Protein AF-A0A365TIJ2-F1 (afdb_monomer)

pLDDT: mean 92.93, std 5.3, range [61.53, 98.75]

Foldseek 3Di:
DADDPVQKDFQDDFCQQWAQEFWDWDLFLVPDWDFDQDPVGTDIDRDGQDQLFKWWWADDPNAIATETVVQCCRRQWHFDQPVHTWIWGADQVQQKIFIFHCADPNDHWDKHFGSIFHADDPVLLVVCVVVQRMAGHHSPDRNPDGGRPGATWMATPPFRFIARRSNQAGRHGDRHGDHTGTHHIGMDGPNVCCVVRVNYIYTDHPPVGPTD

Solvent-accessible surface area (backbone atoms only — not comparable to full-atom values): 11253 Å² total; per-residue (Å²): 104,79,51,62,73,89,64,50,43,77,81,43,60,73,67,70,36,42,11,29,60,44,71,30,70,33,79,58,41,83,85,45,72,36,84,44,78,56,100,90,44,78,48,77,45,68,62,70,78,49,55,71,40,40,22,44,34,36,72,54,98,94,42,41,38,32,42,39,43,86,49,32,63,64,23,32,35,37,36,42,66,76,94,45,47,28,31,42,37,35,28,67,86,16,22,28,31,32,34,28,36,30,54,58,95,89,37,77,51,52,56,39,43,47,30,30,21,39,58,67,61,65,71,58,57,53,49,33,44,76,70,64,56,28,48,22,39,55,90,86,41,55,81,32,71,68,44,64,67,46,29,42,29,34,30,37,67,81,76,61,23,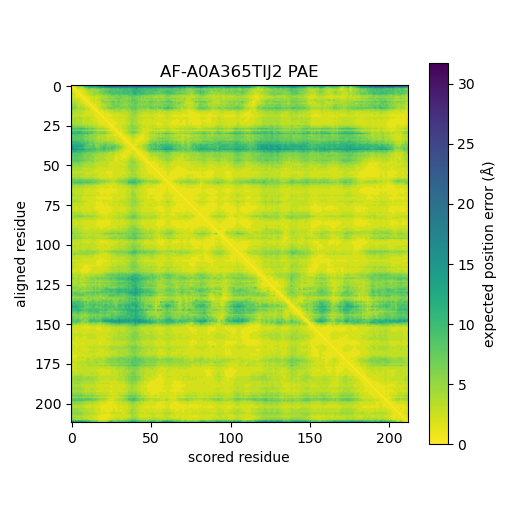32,23,35,48,75,73,38,25,24,28,31,57,88,53,51,56,46,65,44,58,64,48,75,69,46,64,38,36,39,46,62,45,45,69,78,38,77,80,26,36,25,57,45,62,64,81,70,15,37,65,92

Structure (mmCIF, N/CA/C/O backbone):
data_AF-A0A365TIJ2-F1
#
_entry.id   AF-A0A365TIJ2-F1
#
loop_
_atom_site.group_PDB
_atom_site.id
_atom_site.type_symbol
_atom_site.label_atom_id
_atom_site.label_alt_id
_atom_site.label_comp_id
_atom_site.label_asym_id
_atom_site.label_entity_id
_atom_site.label_seq_id
_atom_site.pdbx_PDB_ins_code
_atom_site.Cartn_x
_atom_site.Cartn_y
_atom_site.Cartn_z
_atom_site.occupancy
_atom_site.B_iso_or_equiv
_atom_site.auth_seq_id
_atom_site.auth_comp_id
_atom_site.auth_asym_id
_atom_site.auth_atom_id
_atom_site.pdbx_PDB_model_num
ATOM 1 N N . MET A 1 1 ? -22.041 0.552 5.969 1.00 61.53 1 MET A N 1
ATOM 2 C CA . MET A 1 1 ? -22.892 0.757 4.779 1.00 61.53 1 MET A CA 1
ATOM 3 C C . MET A 1 1 ? -22.421 -0.239 3.736 1.00 61.53 1 MET A C 1
ATOM 5 O O . MET A 1 1 ? -21.281 -0.088 3.314 1.00 61.53 1 MET A O 1
ATOM 9 N N . PRO A 1 2 ? -23.213 -1.272 3.409 1.00 85.12 2 PRO A N 1
ATOM 10 C CA . PRO A 1 2 ? -22.888 -2.184 2.317 1.00 85.12 2 PRO A CA 1
ATOM 11 C C . PRO A 1 2 ? -22.920 -1.440 0.982 1.00 85.12 2 PRO A C 1
ATOM 13 O O . PRO A 1 2 ? -23.823 -0.638 0.748 1.00 85.12 2 PRO A O 1
ATOM 16 N N . VAL A 1 3 ? -21.937 -1.713 0.134 1.00 90.00 3 VAL A N 1
ATOM 17 C CA . VAL A 1 3 ? -21.843 -1.245 -1.248 1.00 90.00 3 VAL A CA 1
ATOM 18 C C . VAL A 1 3 ? -22.235 -2.414 -2.154 1.00 90.00 3 VAL A C 1
ATOM 20 O O . VAL A 1 3 ? -21.598 -3.469 -2.090 1.00 90.00 3 VAL A O 1
ATOM 23 N N . PRO A 1 4 ? -23.290 -2.277 -2.974 1.00 89.12 4 PRO A N 1
ATOM 24 C CA . PRO A 1 4 ? -23.647 -3.270 -3.977 1.00 89.12 4 PRO A CA 1
ATOM 25 C C . PRO A 1 4 ? -22.491 -3.523 -4.947 1.00 89.12 4 PRO A C 1
ATOM 27 O O . PRO A 1 4 ? -21.832 -2.589 -5.393 1.00 89.12 4 PRO A O 1
ATOM 30 N N . GLY A 1 5 ? -22.297 -4.777 -5.364 1.00 85.56 5 GLY A N 1
ATOM 31 C CA . GLY A 1 5 ? -21.249 -5.122 -6.334 1.00 85.56 5 GLY A CA 1
ATOM 32 C C . GLY A 1 5 ? -21.360 -4.378 -7.675 1.00 85.56 5 GLY A C 1
ATOM 33 O O . GLY A 1 5 ? -20.353 -4.200 -8.346 1.00 85.56 5 GLY A O 1
ATOM 34 N N . ALA A 1 6 ? -22.556 -3.904 -8.041 1.00 88.12 6 ALA A N 1
ATOM 35 C CA . ALA A 1 6 ? -22.788 -3.095 -9.241 1.00 88.12 6 ALA A CA 1
ATOM 36 C C . ALA A 1 6 ? -22.168 -1.684 -9.175 1.00 88.12 6 ALA A C 1
ATOM 38 O O . ALA A 1 6 ? -22.011 -1.053 -10.213 1.00 88.12 6 ALA A O 1
ATOM 39 N N . GLU A 1 7 ? -21.819 -1.195 -7.981 1.00 90.50 7 GLU A N 1
ATOM 40 C CA . GLU A 1 7 ? -21.102 0.074 -7.788 1.00 90.50 7 GLU A CA 1
ATOM 41 C C . GLU A 1 7 ? -19.572 -0.099 -7.825 1.00 90.50 7 GLU A C 1
ATOM 43 O O . GLU A 1 7 ? -18.839 0.873 -7.651 1.00 90.50 7 GLU A O 1
ATOM 48 N N . LEU A 1 8 ? -19.074 -1.330 -8.007 1.00 92.81 8 LEU A N 1
ATOM 49 C CA . LEU A 1 8 ? -17.647 -1.612 -8.136 1.00 92.81 8 LEU A CA 1
ATOM 50 C C . LEU A 1 8 ? -17.267 -1.637 -9.617 1.00 92.81 8 LEU A C 1
ATOM 52 O O . LEU A 1 8 ? -17.695 -2.513 -10.370 1.00 92.81 8 LEU A O 1
ATOM 56 N N . GLU A 1 9 ? -16.426 -0.697 -10.028 1.00 92.94 9 GLU A N 1
ATOM 57 C CA . GLU A 1 9 ? -15.979 -0.570 -11.413 1.00 92.94 9 GLU A CA 1
ATOM 58 C C . GLU A 1 9 ? -14.657 -1.301 -11.621 1.00 92.94 9 GLU A C 1
ATOM 60 O O . GLU A 1 9 ? -13.754 -1.220 -10.794 1.00 92.94 9 GLU A O 1
ATOM 65 N N . ARG A 1 10 ? -14.505 -2.023 -12.732 1.00 94.12 10 ARG A N 1
ATOM 66 C CA . ARG A 1 10 ? -13.257 -2.730 -13.034 1.00 94.12 10 ARG A CA 1
ATOM 67 C C . ARG A 1 10 ? -12.310 -1.835 -13.828 1.00 94.12 10 ARG A C 1
ATOM 69 O O . ARG A 1 10 ? -12.549 -1.593 -15.005 1.00 94.12 10 ARG A O 1
ATOM 76 N N . GLY A 1 11 ? -11.223 -1.407 -13.189 1.00 89.62 11 GLY A N 1
ATOM 77 C CA . GLY A 1 11 ? -10.138 -0.649 -13.820 1.00 89.62 11 GLY A CA 1
ATOM 78 C C . GLY A 1 11 ? -9.006 -1.529 -14.360 1.00 89.62 11 GLY A C 1
ATOM 79 O O . GLY A 1 11 ? -8.366 -1.163 -15.339 1.00 89.62 11 GLY A O 1
ATOM 80 N N . ALA A 1 12 ? -8.789 -2.706 -13.766 1.00 91.38 12 ALA A N 1
ATOM 81 C CA . ALA A 1 12 ? -7.776 -3.664 -14.205 1.00 91.38 12 ALA A CA 1
ATOM 82 C C . ALA A 1 12 ? -8.319 -5.098 -14.249 1.00 91.38 12 ALA A C 1
ATOM 84 O O . ALA A 1 12 ? -9.298 -5.458 -13.573 1.00 91.38 12 ALA A O 1
ATOM 85 N N . LEU A 1 13 ? -7.669 -5.938 -15.058 1.00 90.56 13 LEU A N 1
ATOM 86 C CA . LEU A 1 13 ? -7.939 -7.371 -15.056 1.00 90.56 13 LEU A CA 1
ATOM 87 C C . LEU A 1 13 ? -7.736 -7.930 -13.644 1.00 90.56 13 LEU A C 1
ATOM 89 O O . LEU A 1 13 ? -6.906 -7.458 -12.867 1.00 90.56 13 LEU A O 1
ATOM 93 N N . ARG A 1 14 ? -8.554 -8.922 -13.297 1.00 85.75 14 ARG A N 1
ATOM 94 C CA . ARG A 1 14 ? -8.452 -9.592 -12.004 1.00 85.75 14 ARG A CA 1
ATOM 95 C C . ARG A 1 14 ? -7.047 -10.188 -11.863 1.00 85.75 14 ARG A C 1
ATOM 97 O O . ARG A 1 14 ? -6.582 -10.827 -12.800 1.00 85.75 14 ARG A O 1
ATOM 104 N N . ASP A 1 15 ? -6.424 -9.976 -10.705 1.00 83.44 15 ASP A N 1
ATOM 105 C CA . ASP A 1 15 ? -5.105 -10.513 -10.348 1.00 83.44 15 ASP A CA 1
ATOM 106 C C . ASP A 1 15 ? -3.961 -10.047 -11.287 1.00 83.44 15 ASP A C 1
ATOM 108 O O . ASP A 1 15 ? -2.874 -10.609 -11.275 1.00 83.44 15 ASP A O 1
ATOM 112 N N . ALA A 1 16 ? -4.177 -8.995 -12.093 1.00 91.31 16 ALA A N 1
ATOM 113 C CA . ALA A 1 16 ? -3.154 -8.442 -12.993 1.00 91.31 16 ALA A CA 1
ATOM 114 C C . ALA A 1 16 ? -2.187 -7.460 -12.314 1.00 91.31 16 ALA A C 1
ATOM 116 O O . ALA A 1 16 ? -1.224 -7.016 -12.934 1.00 91.31 16 ALA A O 1
ATOM 117 N N . ILE A 1 17 ? -2.461 -7.105 -11.059 1.00 93.56 17 ILE A N 1
ATOM 118 C CA . ILE A 1 17 ? -1.633 -6.228 -10.235 1.00 93.56 17 ILE A CA 1
ATOM 119 C C . ILE A 1 17 ? -1.163 -7.082 -9.054 1.00 93.56 17 ILE A C 1
ATOM 121 O O . ILE A 1 17 ? -1.934 -7.283 -8.111 1.00 93.56 17 ILE A O 1
ATOM 125 N N . PRO A 1 18 ? 0.041 -7.667 -9.125 1.00 95.94 18 PRO A N 1
ATOM 126 C CA . PRO A 1 18 ? 0.483 -8.625 -8.127 1.00 95.94 18 PRO A CA 1
ATOM 127 C C . PRO A 1 18 ? 0.857 -7.891 -6.838 1.00 95.94 18 PRO A C 1
ATOM 129 O O . PRO A 1 18 ? 1.677 -6.969 -6.847 1.00 95.94 18 PRO A O 1
ATOM 132 N N . ALA A 1 19 ? 0.254 -8.289 -5.721 1.00 97.44 19 ALA A N 1
ATOM 133 C CA . ALA A 1 19 ? 0.546 -7.678 -4.427 1.00 97.44 19 ALA A CA 1
ATOM 134 C C . ALA A 1 19 ? 1.910 -8.159 -3.917 1.00 97.44 19 ALA A C 1
ATOM 136 O O . ALA A 1 19 ? 2.279 -9.317 -4.116 1.00 97.44 19 ALA A O 1
ATOM 137 N N . ILE A 1 20 ? 2.642 -7.305 -3.200 1.00 98.56 20 ILE A N 1
ATOM 138 C CA . ILE A 1 20 ? 3.849 -7.745 -2.493 1.00 98.56 20 ILE A CA 1
ATOM 139 C C . ILE A 1 20 ? 3.417 -8.458 -1.214 1.00 98.56 20 ILE A C 1
ATOM 141 O O . ILE A 1 20 ? 2.679 -7.907 -0.391 1.00 98.56 20 ILE A O 1
ATOM 145 N N . THR A 1 21 ? 3.863 -9.698 -1.052 1.00 97.19 21 THR A N 1
ATOM 146 C CA . THR A 1 21 ? 3.476 -10.563 0.074 1.00 97.19 21 THR A CA 1
ATOM 147 C C . THR A 1 21 ? 4.644 -11.072 0.892 1.00 97.19 21 THR A C 1
ATOM 149 O O . THR A 1 21 ? 4.433 -11.510 2.019 1.00 97.19 21 THR A O 1
ATOM 152 N N . ASP A 1 22 ? 5.848 -11.000 0.333 1.00 97.69 22 ASP A N 1
ATOM 153 C CA . ASP A 1 22 ? 7.096 -11.302 1.025 1.00 97.69 22 ASP A CA 1
ATOM 154 C C . ASP A 1 22 ? 8.090 -10.161 0.759 1.00 97.69 22 ASP A C 1
ATOM 156 O O . ASP A 1 22 ? 8.929 -10.256 -0.140 1.00 97.69 22 ASP A O 1
ATOM 160 N N . PRO A 1 23 ? 7.907 -9.001 1.416 1.00 98.19 23 PRO A N 1
ATOM 161 C CA . PRO A 1 23 ? 8.726 -7.831 1.153 1.00 98.19 23 PRO A CA 1
ATOM 162 C C . PRO A 1 23 ? 10.149 -8.024 1.686 1.00 98.19 23 PRO A C 1
ATOM 164 O O . PRO A 1 23 ? 10.355 -8.327 2.862 1.00 98.19 23 PRO A O 1
ATOM 167 N N . ALA A 1 24 ? 11.132 -7.770 0.828 1.00 97.69 24 ALA A N 1
ATOM 168 C CA . ALA A 1 24 ? 12.535 -7.689 1.202 1.00 97.69 24 ALA A CA 1
ATOM 169 C C . ALA A 1 24 ? 12.965 -6.225 1.361 1.00 97.69 24 ALA A C 1
ATOM 171 O O . ALA A 1 24 ? 12.410 -5.319 0.731 1.00 97.69 24 ALA A O 1
ATOM 172 N N . PHE A 1 25 ? 13.990 -5.990 2.180 1.00 97.62 25 PHE A N 1
ATOM 173 C CA . PHE A 1 25 ? 14.468 -4.647 2.498 1.00 97.62 25 PHE A CA 1
ATOM 174 C C . PHE A 1 25 ? 15.993 -4.552 2.452 1.00 97.62 25 PHE A C 1
ATOM 176 O O . PHE A 1 25 ? 16.692 -5.530 2.713 1.00 97.62 25 PHE A O 1
ATOM 183 N N . GLY A 1 26 ? 16.494 -3.358 2.140 1.00 95.25 26 GLY A N 1
ATOM 184 C CA . GLY A 1 26 ? 17.909 -2.994 2.222 1.00 95.25 26 GLY A CA 1
ATOM 185 C C . GLY A 1 26 ? 18.078 -1.565 2.738 1.00 95.25 26 GLY A C 1
ATOM 186 O O . GLY A 1 26 ? 17.095 -0.853 2.900 1.00 95.25 26 GLY A O 1
ATOM 187 N N . ALA A 1 27 ? 19.314 -1.124 2.982 1.00 92.81 27 ALA A N 1
ATOM 188 C CA . ALA A 1 27 ? 19.583 0.255 3.416 1.00 92.81 27 ALA A CA 1
ATOM 189 C C . ALA A 1 27 ? 19.276 1.289 2.313 1.00 92.81 27 ALA A C 1
ATOM 191 O O . ALA A 1 27 ? 18.837 2.405 2.574 1.00 92.81 27 ALA A O 1
ATOM 192 N N . ASP A 1 28 ? 19.503 0.901 1.061 1.00 91.12 28 ASP A N 1
ATOM 193 C CA . ASP A 1 28 ? 19.151 1.633 -0.147 1.00 91.12 28 ASP A CA 1
ATOM 194 C C . ASP A 1 28 ? 18.970 0.628 -1.306 1.00 91.12 28 ASP A C 1
ATOM 196 O O . ASP A 1 28 ? 18.869 -0.583 -1.095 1.00 91.12 28 ASP A O 1
ATOM 200 N N . TRP A 1 29 ? 18.910 1.118 -2.547 1.00 94.75 29 TRP A N 1
ATOM 201 C CA . TRP A 1 29 ? 18.901 0.262 -3.742 1.00 94.75 29 TRP A CA 1
ATOM 202 C C . TRP A 1 29 ? 20.296 0.067 -4.358 1.00 94.75 29 TRP A C 1
ATOM 204 O O . TRP A 1 29 ? 20.425 -0.350 -5.511 1.00 94.75 29 TRP A O 1
ATOM 214 N N . SER A 1 30 ? 21.371 0.386 -3.633 1.00 88.25 30 SER A N 1
ATOM 215 C CA . SER A 1 30 ? 22.725 0.108 -4.099 1.00 88.25 30 SER A CA 1
ATOM 216 C C . SER A 1 30 ? 22.962 -1.406 -4.092 1.00 88.25 30 SER A C 1
ATOM 218 O O . SER A 1 30 ? 22.916 -2.074 -3.067 1.00 88.25 30 SER A O 1
ATOM 220 N N . GLY A 1 31 ? 23.152 -1.976 -5.283 1.00 86.62 31 GLY A N 1
ATOM 221 C CA . GLY A 1 31 ? 23.336 -3.420 -5.459 1.00 86.62 31 GLY A CA 1
ATOM 222 C C . GLY A 1 31 ? 22.076 -4.192 -5.849 1.00 86.62 31 GLY A C 1
ATOM 223 O O . GLY A 1 31 ? 22.173 -5.390 -6.092 1.00 86.62 31 GLY A O 1
ATOM 224 N N . VAL A 1 32 ? 20.921 -3.531 -5.991 1.00 93.44 32 VAL A N 1
ATOM 225 C CA . VAL A 1 32 ? 19.745 -4.170 -6.595 1.00 93.44 32 VAL A CA 1
ATOM 226 C C . VAL A 1 32 ? 20.004 -4.380 -8.090 1.00 93.44 32 VAL A C 1
ATOM 228 O O . VAL A 1 32 ? 20.258 -3.422 -8.825 1.00 93.44 32 VAL A O 1
ATOM 231 N N . ALA A 1 33 ? 19.917 -5.634 -8.533 1.00 93.38 33 ALA A N 1
ATOM 232 C CA . ALA A 1 33 ? 20.019 -6.038 -9.931 1.00 93.38 33 ALA A CA 1
ATOM 233 C C . ALA A 1 33 ? 18.842 -6.952 -10.291 1.00 93.38 33 ALA A C 1
ATOM 235 O O . ALA A 1 33 ? 18.587 -7.942 -9.612 1.00 93.38 33 ALA A O 1
ATOM 236 N N . VAL A 1 34 ? 18.098 -6.598 -11.331 1.00 91.50 34 VAL A N 1
ATOM 237 C CA . VAL A 1 34 ? 16.906 -7.321 -11.770 1.00 91.50 34 VAL A CA 1
ATOM 238 C C . VAL A 1 34 ? 17.145 -7.816 -13.182 1.00 91.50 34 VAL A C 1
ATOM 240 O O . VAL A 1 34 ? 17.312 -7.009 -14.091 1.00 91.50 34 VAL A O 1
ATOM 243 N N . GLU A 1 35 ? 17.134 -9.130 -13.364 1.00 93.06 35 GLU A N 1
ATOM 244 C CA . GLU A 1 35 ? 17.124 -9.711 -14.702 1.00 93.06 35 GLU A CA 1
ATOM 245 C C . GLU A 1 35 ? 15.742 -9.504 -15.320 1.00 93.06 35 GLU A C 1
ATOM 247 O O . GLU A 1 35 ? 14.723 -9.923 -14.764 1.00 93.06 35 GLU A O 1
ATOM 252 N N . VAL A 1 36 ? 15.709 -8.820 -16.457 1.00 90.69 36 VAL A N 1
ATOM 253 C CA . VAL A 1 36 ? 14.501 -8.552 -17.228 1.00 90.69 36 VAL A CA 1
ATOM 254 C C . VAL A 1 36 ? 14.576 -9.360 -18.509 1.00 90.69 36 VAL A C 1
ATOM 256 O O . VAL A 1 36 ? 15.589 -9.344 -19.201 1.00 90.69 36 VAL A O 1
ATOM 259 N N . ASN A 1 37 ? 13.493 -10.067 -18.812 1.00 91.81 37 ASN A N 1
ATOM 260 C CA . ASN A 1 37 ? 13.298 -10.763 -20.073 1.00 91.81 37 ASN A CA 1
ATOM 261 C C . ASN A 1 37 ? 11.929 -10.360 -20.619 1.00 91.81 37 ASN A C 1
ATOM 263 O O . ASN A 1 37 ? 10.898 -10.827 -20.126 1.00 91.81 37 ASN A O 1
ATOM 267 N N . ASP A 1 38 ? 11.930 -9.445 -21.581 1.00 89.69 38 ASP A N 1
ATOM 268 C CA . ASP A 1 38 ? 10.724 -8.898 -22.191 1.00 89.69 38 ASP A CA 1
ATOM 269 C C . ASP A 1 38 ? 10.809 -8.903 -23.728 1.00 89.69 38 ASP A C 1
ATOM 271 O O . ASP A 1 38 ? 11.666 -9.553 -24.331 1.00 89.69 38 ASP A O 1
ATOM 275 N N . GLU A 1 39 ? 9.882 -8.207 -24.388 1.00 90.88 39 GLU A N 1
ATOM 276 C CA . GLU A 1 39 ? 9.828 -8.124 -25.852 1.00 90.88 39 GLU A CA 1
ATOM 277 C C . GLU A 1 39 ? 11.075 -7.483 -26.492 1.00 90.88 39 GLU A C 1
ATOM 279 O O . GLU A 1 39 ? 11.306 -7.661 -27.691 1.00 90.88 39 GLU A O 1
ATOM 284 N N . PHE A 1 40 ? 11.895 -6.778 -25.707 1.00 89.19 40 PHE A N 1
ATOM 285 C CA . PHE A 1 40 ? 13.142 -6.144 -26.129 1.00 89.19 40 PHE A CA 1
ATOM 286 C C . PHE A 1 40 ? 14.387 -7.000 -25.837 1.00 89.19 40 PHE A C 1
ATOM 288 O O . PHE A 1 40 ? 15.488 -6.619 -26.245 1.00 89.19 40 PHE A O 1
ATOM 295 N N . GLY A 1 41 ? 14.228 -8.170 -25.209 1.00 92.94 41 GLY A N 1
ATOM 296 C CA . GLY A 1 41 ? 15.290 -9.144 -24.947 1.00 92.94 41 GLY A CA 1
ATOM 297 C C . GLY A 1 41 ? 15.665 -9.277 -23.470 1.00 92.94 41 GLY A C 1
ATOM 298 O O . GLY A 1 41 ? 14.946 -8.832 -22.579 1.00 92.94 41 GLY A O 1
ATOM 299 N N . GLU A 1 42 ? 16.802 -9.930 -23.216 1.00 95.56 42 GLU A N 1
ATOM 300 C CA . GLU A 1 42 ? 17.326 -10.166 -21.867 1.00 95.56 42 GLU A CA 1
ATOM 301 C C . GLU A 1 42 ? 18.344 -9.085 -21.478 1.00 95.56 42 GLU A C 1
ATOM 303 O O . GLU A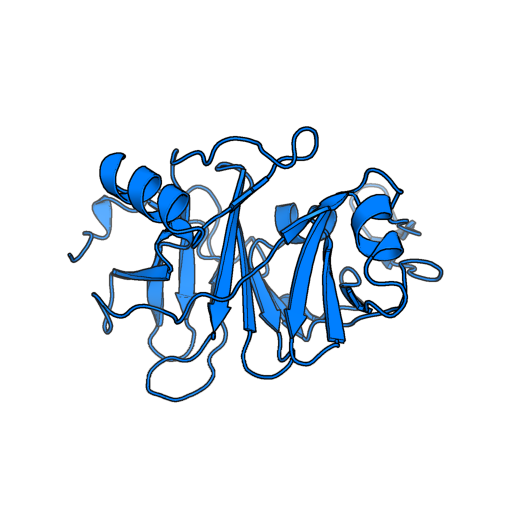 1 42 ? 19.320 -8.851 -22.199 1.00 95.56 42 GLU A O 1
ATOM 308 N N . TYR A 1 43 ? 18.123 -8.422 -20.342 1.00 93.25 43 TYR A N 1
ATOM 309 C CA . TYR A 1 43 ? 19.042 -7.425 -19.800 1.00 93.25 43 TYR A CA 1
ATOM 310 C C . TYR A 1 43 ? 18.959 -7.321 -18.273 1.00 93.25 43 TYR A C 1
ATOM 312 O O . TYR A 1 43 ? 17.911 -7.535 -17.668 1.00 93.25 43 TYR A O 1
ATOM 320 N N . THR A 1 44 ? 20.057 -6.899 -17.646 1.00 94.75 44 THR A N 1
ATOM 321 C CA . THR A 1 44 ? 20.099 -6.633 -16.204 1.00 94.75 44 THR A CA 1
ATOM 322 C C . THR A 1 44 ? 19.781 -5.163 -15.920 1.00 94.75 44 THR A C 1
ATOM 324 O O . THR A 1 44 ? 20.565 -4.262 -16.233 1.00 94.75 44 THR A O 1
ATOM 327 N N . ALA A 1 45 ? 18.640 -4.895 -15.289 1.00 92.06 45 ALA A N 1
ATOM 328 C CA . ALA A 1 45 ? 18.283 -3.578 -14.779 1.00 92.06 45 ALA A CA 1
ATOM 329 C C . ALA A 1 45 ? 18.923 -3.335 -13.403 1.00 92.06 45 ALA A C 1
ATOM 331 O O . ALA A 1 45 ? 18.834 -4.171 -12.509 1.00 92.06 45 ALA A O 1
ATOM 332 N N . THR A 1 46 ? 19.519 -2.160 -13.192 1.00 93.81 46 THR A N 1
ATOM 333 C CA . THR A 1 46 ? 20.092 -1.756 -11.893 1.00 93.81 46 THR A CA 1
ATOM 334 C C . THR A 1 46 ? 19.362 -0.526 -11.351 1.00 93.81 46 THR A C 1
ATOM 336 O O . THR A 1 46 ? 19.851 0.603 -11.464 1.00 93.81 46 THR A O 1
ATOM 339 N N . PRO A 1 47 ? 18.132 -0.694 -10.828 1.00 92.81 47 PRO A N 1
ATOM 340 C CA . PRO A 1 47 ? 17.331 0.434 -10.385 1.00 92.81 47 PRO A CA 1
ATOM 341 C C . PRO A 1 47 ? 18.016 1.166 -9.226 1.00 92.81 47 PRO A C 1
ATOM 343 O O . PRO A 1 47 ? 18.588 0.565 -8.322 1.00 92.81 47 PRO A O 1
ATOM 346 N N . ARG A 1 48 ? 17.925 2.494 -9.240 1.00 92.31 48 ARG A N 1
ATOM 347 C CA . ARG A 1 48 ? 18.400 3.371 -8.163 1.00 92.31 48 ARG A CA 1
ATOM 348 C C . ARG A 1 48 ? 17.244 4.190 -7.640 1.00 92.31 48 ARG A C 1
ATOM 350 O O . ARG A 1 48 ? 16.429 4.611 -8.452 1.00 92.31 48 ARG A O 1
ATOM 357 N N . LEU A 1 49 ? 17.202 4.419 -6.334 1.00 93.94 49 LEU A N 1
ATOM 358 C CA . LEU A 1 49 ? 16.268 5.352 -5.719 1.00 93.94 49 LEU A CA 1
ATOM 359 C C . LEU A 1 49 ? 16.933 6.732 -5.676 1.00 93.94 49 LEU A C 1
ATOM 361 O O . LEU A 1 49 ? 17.939 6.908 -4.988 1.00 93.94 49 LEU A O 1
ATOM 365 N N . ALA A 1 50 ? 16.441 7.664 -6.485 1.00 94.12 50 ALA A N 1
ATOM 366 C CA . ALA A 1 50 ? 16.971 9.021 -6.550 1.00 94.12 50 ALA A CA 1
ATOM 367 C C . ALA A 1 50 ? 16.529 9.838 -5.329 1.00 94.12 50 ALA A C 1
ATOM 369 O O . ALA A 1 50 ? 15.516 9.536 -4.711 1.00 94.12 50 ALA A O 1
ATOM 370 N N . ASP A 1 51 ? 17.246 10.913 -5.012 1.00 94.88 51 ASP A N 1
ATOM 371 C CA . ASP A 1 51 ? 16.932 11.774 -3.863 1.00 94.88 51 ASP A CA 1
ATOM 372 C C . ASP A 1 51 ? 15.511 12.352 -3.903 1.00 94.88 51 ASP A C 1
ATOM 374 O O . ASP A 1 51 ? 14.829 12.391 -2.881 1.00 94.88 51 ASP A O 1
ATOM 378 N N . GLY A 1 52 ? 15.033 12.706 -5.099 1.00 94.06 52 GLY A N 1
ATOM 379 C CA . GLY A 1 52 ? 13.664 13.171 -5.321 1.00 94.06 52 GLY A CA 1
ATOM 380 C C . GLY A 1 52 ? 12.616 12.061 -5.456 1.00 94.06 52 GLY A C 1
ATOM 381 O O . GLY A 1 52 ? 11.425 12.374 -5.517 1.00 94.06 52 GLY A O 1
ATOM 382 N N . ASP A 1 53 ? 13.015 10.783 -5.511 1.00 94.88 53 ASP A N 1
ATOM 383 C CA . ASP A 1 53 ? 12.047 9.683 -5.503 1.00 94.88 53 ASP A CA 1
ATOM 384 C C . ASP A 1 53 ? 11.314 9.672 -4.166 1.00 94.88 53 ASP A C 1
ATOM 386 O O . ASP A 1 53 ? 11.870 9.994 -3.123 1.00 94.88 53 ASP A O 1
ATOM 390 N N . ARG A 1 54 ? 10.044 9.287 -4.181 1.00 95.31 54 ARG A N 1
ATOM 391 C CA . ARG A 1 54 ? 9.200 9.387 -2.992 1.00 95.31 54 ARG A CA 1
ATOM 392 C C . ARG A 1 54 ? 8.995 8.078 -2.307 1.00 95.31 54 ARG A C 1
ATOM 394 O O . ARG A 1 54 ? 8.894 7.035 -2.955 1.00 95.31 54 ARG A O 1
ATOM 401 N N . VAL A 1 55 ? 8.821 8.175 -1.002 1.00 96.62 55 VAL A N 1
ATOM 402 C CA . VAL A 1 55 ? 8.559 7.042 -0.136 1.00 96.62 55 VAL A CA 1
ATOM 403 C C . VAL A 1 55 ? 7.368 7.338 0.761 1.00 96.62 55 VAL A C 1
ATOM 405 O O . VAL A 1 55 ? 7.167 8.466 1.211 1.00 96.62 55 VAL A O 1
ATOM 408 N N . VAL A 1 56 ? 6.584 6.299 1.028 1.00 97.25 56 VAL A N 1
ATOM 409 C CA . VAL A 1 56 ? 5.758 6.245 2.230 1.00 97.25 56 VAL A CA 1
ATOM 410 C C . VAL A 1 56 ? 6.679 5.768 3.344 1.00 97.25 56 VAL A C 1
ATOM 412 O O . VAL A 1 56 ? 7.225 4.673 3.260 1.00 97.25 56 VAL A O 1
ATOM 415 N N . GLY A 1 57 ? 6.911 6.597 4.346 1.00 96.69 57 GLY A N 1
ATOM 416 C CA . GLY A 1 57 ? 7.694 6.281 5.527 1.00 96.69 57 GLY A CA 1
ATOM 417 C C . GLY A 1 57 ? 6.798 5.864 6.687 1.00 96.69 57 GLY A C 1
ATOM 418 O O . GLY A 1 57 ? 5.759 6.477 6.932 1.00 96.69 57 GLY A O 1
ATOM 419 N N . VAL A 1 58 ? 7.190 4.816 7.404 1.00 97.44 58 VAL A N 1
ATOM 420 C CA . VAL A 1 58 ? 6.521 4.341 8.619 1.00 97.44 58 VAL A CA 1
ATOM 421 C C . VAL A 1 58 ? 7.563 4.234 9.721 1.00 97.44 58 VAL A C 1
ATOM 423 O O . VAL A 1 58 ? 8.566 3.545 9.550 1.00 97.44 58 VAL A O 1
ATOM 426 N N . GLU A 1 59 ? 7.308 4.888 10.852 1.00 96.19 59 GLU A N 1
ATOM 427 C CA . GLU A 1 59 ? 8.134 4.797 12.056 1.00 96.19 59 GLU A CA 1
ATOM 428 C C . GLU A 1 59 ? 7.373 4.042 13.155 1.00 96.19 59 GLU A C 1
ATOM 430 O O . GLU A 1 59 ? 6.196 4.313 13.409 1.00 96.19 59 GLU A O 1
ATOM 435 N N . ARG A 1 60 ? 8.034 3.071 13.789 1.00 93.38 60 ARG A N 1
ATOM 436 C CA . ARG A 1 60 ? 7.516 2.282 14.913 1.00 93.38 60 ARG A CA 1
ATOM 437 C C . ARG A 1 60 ? 8.644 1.943 15.871 1.00 93.38 60 ARG A C 1
ATOM 439 O O . ARG A 1 60 ? 9.696 1.483 15.443 1.00 93.38 60 ARG A O 1
ATOM 446 N N . ASP A 1 61 ? 8.425 2.183 17.161 1.00 88.88 61 ASP A N 1
ATOM 447 C CA . ASP A 1 61 ? 9.367 1.841 18.234 1.00 88.88 61 ASP A CA 1
ATOM 448 C C . ASP A 1 61 ? 10.827 2.256 17.937 1.00 88.88 61 ASP A C 1
ATOM 450 O O . ASP A 1 61 ? 11.774 1.506 18.182 1.00 88.88 61 ASP A O 1
ATOM 454 N N . GLY A 1 62 ? 11.010 3.454 17.365 1.00 90.38 62 GLY A N 1
ATOM 455 C CA . GLY A 1 62 ? 12.320 4.015 17.008 1.00 90.38 62 GLY A CA 1
ATOM 456 C C . GLY A 1 62 ? 12.996 3.381 15.785 1.00 90.38 62 GLY A C 1
ATOM 457 O O . GLY A 1 62 ? 14.152 3.691 15.499 1.00 90.38 62 GLY A O 1
ATOM 458 N N . ARG A 1 63 ? 12.308 2.497 15.057 1.00 95.69 63 ARG A N 1
ATOM 459 C CA . ARG A 1 63 ? 12.724 1.975 13.752 1.00 95.69 63 ARG A CA 1
ATOM 460 C C . ARG A 1 63 ? 11.881 2.586 12.650 1.00 95.69 63 ARG A C 1
ATOM 462 O O . ARG A 1 63 ? 10.713 2.906 12.847 1.00 95.69 63 ARG A O 1
ATOM 469 N N . ALA A 1 64 ? 12.469 2.683 11.467 1.00 97.69 64 ALA A N 1
ATOM 470 C CA . ALA A 1 64 ? 11.821 3.261 10.304 1.00 97.69 64 ALA A CA 1
ATOM 471 C C . ALA A 1 64 ? 11.920 2.342 9.091 1.00 97.69 64 ALA A C 1
ATOM 473 O O . ALA A 1 64 ? 12.913 1.638 8.891 1.00 97.69 64 ALA A O 1
ATOM 474 N N . ARG A 1 65 ? 10.868 2.379 8.277 1.00 98.12 65 ARG A N 1
ATOM 475 C CA . ARG A 1 65 ? 10.785 1.657 7.018 1.00 98.12 65 ARG A CA 1
ATOM 476 C C . ARG A 1 65 ? 10.188 2.542 5.933 1.00 98.12 65 ARG A C 1
ATOM 478 O O . ARG A 1 65 ? 9.207 3.243 6.170 1.00 98.12 65 ARG A O 1
ATOM 485 N N . ALA A 1 66 ? 10.774 2.487 4.746 1.00 98.31 66 ALA A N 1
ATOM 486 C CA . ALA A 1 66 ? 10.378 3.250 3.576 1.00 98.31 66 ALA A CA 1
ATOM 487 C C . ALA A 1 66 ? 9.825 2.328 2.484 1.00 98.31 66 ALA A C 1
ATOM 489 O O . ALA A 1 66 ? 10.438 1.322 2.122 1.00 98.31 66 ALA A O 1
ATOM 490 N N . TYR A 1 67 ? 8.689 2.711 1.909 1.00 98.31 67 TYR A N 1
ATOM 491 C CA . TYR A 1 67 ? 8.030 2.023 0.801 1.00 98.31 67 TYR A CA 1
ATOM 492 C C . TYR A 1 67 ? 8.009 2.969 -0.404 1.00 98.31 67 TYR A C 1
ATOM 494 O O . TYR A 1 67 ? 7.186 3.890 -0.446 1.00 98.31 67 TYR A O 1
ATOM 502 N N . PRO A 1 68 ? 8.924 2.805 -1.375 1.00 97.56 68 PRO A N 1
ATOM 503 C CA . PRO A 1 68 ? 9.012 3.704 -2.515 1.00 97.56 68 PRO A CA 1
ATOM 504 C C . PRO A 1 68 ? 7.732 3.711 -3.338 1.00 97.56 68 PRO A C 1
ATOM 506 O O . PRO A 1 68 ? 7.238 2.653 -3.739 1.00 97.56 68 PRO A O 1
ATOM 509 N N . LEU A 1 69 ? 7.238 4.907 -3.674 1.00 96.31 69 LEU A N 1
ATOM 510 C CA . LEU A 1 69 ? 6.107 5.051 -4.586 1.00 96.31 69 LEU A CA 1
ATOM 511 C C . LEU A 1 69 ? 6.402 4.333 -5.897 1.00 96.31 69 LEU A C 1
ATOM 513 O O . LEU A 1 69 ? 5.524 3.657 -6.399 1.00 96.31 69 LEU A O 1
ATOM 517 N N . ARG A 1 70 ? 7.648 4.347 -6.385 1.00 94.75 70 ARG A N 1
ATOM 518 C CA . ARG A 1 70 ? 8.070 3.601 -7.583 1.00 94.75 70 ARG A CA 1
ATOM 519 C C . ARG A 1 70 ? 7.713 2.114 -7.580 1.00 94.75 70 ARG A C 1
ATOM 521 O O . ARG A 1 70 ? 7.533 1.559 -8.655 1.00 94.75 70 ARG A O 1
ATOM 528 N N . ILE A 1 71 ? 7.609 1.489 -6.409 1.00 96.69 71 ILE A N 1
ATOM 529 C CA . ILE A 1 71 ? 7.102 0.121 -6.263 1.00 96.69 71 ILE A CA 1
ATOM 530 C C . ILE A 1 71 ? 5.579 0.150 -6.083 1.00 96.69 71 ILE A C 1
ATOM 532 O O . ILE A 1 71 ? 4.853 -0.576 -6.759 1.00 96.69 71 ILE A O 1
ATOM 536 N N . LEU A 1 72 ? 5.079 1.017 -5.201 1.00 96.94 72 LEU A N 1
ATOM 537 C CA . LEU A 1 72 ? 3.658 1.088 -4.861 1.00 96.94 72 LEU A CA 1
ATOM 538 C C . LEU A 1 72 ? 2.747 1.485 -6.037 1.00 96.94 72 LEU A C 1
ATOM 540 O O . LEU A 1 72 ? 1.604 1.050 -6.062 1.00 96.94 72 LEU A O 1
ATOM 544 N N . VAL A 1 73 ? 3.222 2.257 -7.023 1.00 94.81 73 VAL A N 1
ATOM 545 C CA . VAL A 1 73 ? 2.437 2.597 -8.229 1.00 94.81 73 VAL A CA 1
ATOM 546 C C . VAL A 1 73 ? 2.118 1.339 -9.049 1.00 94.81 73 VAL A C 1
ATOM 548 O O . VAL A 1 73 ? 1.083 1.293 -9.702 1.00 94.81 73 VAL A O 1
ATOM 551 N N . TRP A 1 74 ? 2.998 0.332 -9.016 1.00 93.75 74 TRP A N 1
ATOM 552 C CA . TRP A 1 74 ? 2.844 -0.919 -9.763 1.00 93.75 74 TRP A CA 1
ATOM 553 C C . TRP A 1 74 ? 2.157 -2.016 -8.964 1.00 93.75 74 TRP A C 1
ATOM 555 O O . TRP A 1 74 ? 1.409 -2.790 -9.543 1.00 93.75 74 TRP A O 1
ATOM 565 N N . HIS A 1 75 ? 2.435 -2.111 -7.664 1.00 96.88 75 HIS A N 1
ATOM 566 C CA . HIS A 1 75 ? 1.975 -3.232 -6.840 1.00 96.88 75 HIS A CA 1
ATOM 567 C C . HIS A 1 75 ? 0.773 -2.897 -5.962 1.00 96.88 75 HIS A C 1
ATOM 569 O O . HIS A 1 75 ? 0.081 -3.812 -5.528 1.00 96.88 75 HIS A O 1
ATOM 575 N N . GLU A 1 76 ? 0.534 -1.607 -5.694 1.00 96.94 76 GLU A N 1
ATOM 576 C CA . GLU A 1 76 ? -0.581 -1.014 -4.935 1.00 96.94 76 GLU A CA 1
ATOM 577 C C . GLU A 1 76 ? -0.784 -1.496 -3.483 1.00 96.94 76 GLU A C 1
ATOM 579 O O . GLU A 1 76 ? -1.371 -0.773 -2.676 1.00 96.94 76 GLU A O 1
ATOM 584 N N . VAL A 1 77 ? -0.288 -2.681 -3.122 1.00 98.38 77 VAL A N 1
ATOM 585 C CA . VAL A 1 77 ? -0.420 -3.361 -1.834 1.00 98.38 77 VAL A CA 1
ATOM 586 C C . VAL A 1 77 ? 0.911 -4.008 -1.453 1.00 98.38 77 VAL A C 1
ATOM 588 O O . VAL A 1 77 ? 1.490 -4.779 -2.220 1.00 98.38 77 VAL A O 1
ATOM 591 N N . VAL A 1 78 ? 1.349 -3.750 -0.221 1.00 98.75 78 VAL A N 1
ATOM 592 C CA . VAL A 1 78 ? 2.446 -4.460 0.446 1.00 98.75 78 VAL A CA 1
ATOM 593 C C . VAL A 1 78 ? 1.921 -5.058 1.747 1.00 98.75 78 VAL A C 1
ATOM 595 O O . VAL A 1 78 ? 1.403 -4.342 2.607 1.00 98.75 78 VAL A O 1
ATOM 598 N N . ASN A 1 79 ? 2.060 -6.375 1.889 1.00 98.62 79 ASN A N 1
ATOM 599 C CA . ASN A 1 79 ? 1.769 -7.108 3.115 1.00 98.62 79 ASN A CA 1
ATOM 600 C C . ASN A 1 79 ? 3.061 -7.317 3.884 1.00 98.62 79 ASN A C 1
ATOM 602 O O . ASN A 1 79 ? 3.830 -8.229 3.596 1.00 98.62 79 ASN A O 1
ATOM 606 N N . ASP A 1 80 ? 3.280 -6.472 4.873 1.00 98.44 80 ASP A N 1
ATOM 607 C CA . ASP A 1 80 ? 4.507 -6.458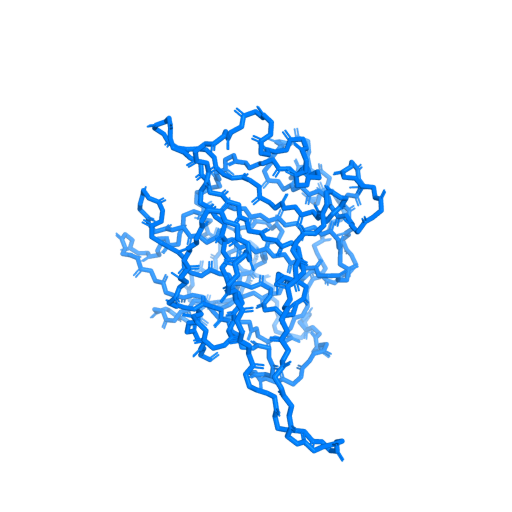 5.642 1.00 98.44 80 ASP A CA 1
ATOM 608 C C . ASP A 1 80 ? 4.279 -6.958 7.078 1.00 98.44 80 ASP A C 1
ATOM 610 O O . ASP A 1 80 ? 3.147 -7.161 7.536 1.00 98.44 80 ASP A O 1
ATOM 614 N N . SER A 1 81 ? 5.373 -7.219 7.780 1.00 97.31 81 SER A N 1
ATOM 615 C CA . SER A 1 81 ? 5.436 -7.628 9.179 1.00 97.31 81 SER A CA 1
ATOM 616 C C . SER A 1 81 ? 6.257 -6.641 10.029 1.00 97.31 81 SER A C 1
ATOM 618 O O . SER A 1 81 ? 6.806 -7.031 11.059 1.00 97.31 81 SER A O 1
ATOM 620 N N . PHE A 1 82 ? 6.371 -5.376 9.596 1.00 97.31 82 PHE A N 1
ATOM 621 C CA . PHE A 1 82 ? 7.071 -4.316 10.329 1.00 97.31 82 PHE A CA 1
ATOM 622 C C . PHE A 1 82 ? 6.385 -4.014 11.667 1.00 97.31 82 PHE A C 1
ATOM 624 O O . PHE A 1 82 ? 5.375 -3.308 11.730 1.00 97.31 82 PHE A O 1
ATOM 631 N N . ASP A 1 83 ? 6.941 -4.576 12.739 1.00 94.00 83 ASP A N 1
ATOM 632 C CA . ASP A 1 83 ? 6.424 -4.480 14.110 1.00 94.00 83 ASP A CA 1
ATOM 633 C C . ASP A 1 83 ? 4.967 -4.883 14.222 1.00 94.00 83 ASP A C 1
ATOM 635 O O . ASP A 1 83 ? 4.133 -4.204 14.818 1.00 94.00 83 ASP A O 1
ATOM 639 N N . GLY A 1 84 ? 4.673 -6.011 13.582 1.00 95.88 84 GLY A N 1
ATOM 640 C CA . GLY A 1 84 ? 3.341 -6.570 13.482 1.00 95.88 84 GLY A CA 1
ATOM 641 C C . GLY A 1 84 ? 2.794 -6.536 12.055 1.00 95.88 84 GLY A C 1
ATOM 642 O O . GLY A 1 84 ? 3.472 -6.119 11.118 1.00 95.88 84 GLY A O 1
ATOM 643 N N . PRO A 1 85 ? 1.561 -7.024 11.871 1.00 97.88 85 PRO A N 1
ATOM 644 C CA . PRO A 1 85 ? 0.952 -7.198 10.560 1.00 97.88 85 PRO A CA 1
ATOM 645 C C . PRO A 1 85 ? 0.605 -5.839 9.949 1.00 97.88 85 PRO A C 1
ATOM 647 O O . PRO A 1 85 ? -0.440 -5.268 10.253 1.00 97.88 85 PRO A O 1
ATOM 650 N N . LEU A 1 86 ? 1.453 -5.336 9.058 1.00 98.38 86 LEU A N 1
ATOM 651 C CA . LEU A 1 86 ? 1.291 -4.035 8.419 1.00 98.38 86 LEU A CA 1
ATOM 652 C C . LEU A 1 86 ? 0.780 -4.188 6.983 1.00 98.38 86 LEU A C 1
ATOM 654 O O . LEU A 1 86 ? 1.270 -5.009 6.212 1.00 98.38 86 LEU A O 1
ATOM 658 N N . LEU A 1 87 ? -0.199 -3.369 6.625 1.00 98.56 87 LEU A N 1
ATOM 659 C CA . LEU A 1 87 ? -0.674 -3.163 5.268 1.00 98.56 87 LEU A CA 1
ATOM 660 C C . LEU A 1 87 ? -0.254 -1.773 4.814 1.00 98.56 87 LEU A C 1
ATOM 662 O O . LEU A 1 87 ? -0.632 -0.787 5.446 1.00 98.56 87 LEU A O 1
ATOM 666 N N . VAL A 1 88 ? 0.462 -1.691 3.699 1.00 98.38 88 VAL A N 1
ATOM 667 C CA . VAL A 1 88 ? 0.726 -0.422 3.014 1.00 98.38 88 VAL A CA 1
ATOM 668 C C . VAL A 1 88 ? -0.006 -0.447 1.688 1.00 98.38 88 VAL A C 1
ATOM 670 O O . VAL A 1 88 ? 0.143 -1.391 0.913 1.00 98.38 88 VAL A O 1
ATOM 673 N N . THR A 1 89 ? -0.813 0.580 1.439 1.00 97.69 89 THR A N 1
ATOM 674 C CA . THR A 1 89 ? -1.584 0.700 0.203 1.00 97.69 89 THR A CA 1
ATOM 675 C C . THR A 1 89 ? -1.380 2.044 -0.464 1.00 97.69 89 THR A C 1
ATOM 677 O O . THR A 1 89 ? -1.240 3.068 0.208 1.00 97.69 89 THR A O 1
ATOM 680 N N . TYR A 1 90 ? -1.432 2.042 -1.790 1.00 96.12 90 TYR A N 1
ATOM 681 C CA . TYR A 1 90 ? -1.395 3.252 -2.593 1.00 96.12 90 TYR A CA 1
ATOM 682 C C . TYR A 1 90 ? -2.220 3.068 -3.863 1.00 96.12 90 TYR A C 1
ATOM 684 O O . TYR A 1 90 ? -2.049 2.098 -4.594 1.00 96.12 90 TYR A O 1
ATOM 692 N N . CYS A 1 91 ? -3.111 4.017 -4.132 1.00 94.31 91 CYS A N 1
ATOM 693 C CA . CYS A 1 91 ? -3.900 4.073 -5.348 1.00 94.31 91 CYS A CA 1
ATOM 694 C C . CYS A 1 91 ? -3.279 5.101 -6.308 1.00 94.31 91 CYS A C 1
ATOM 696 O O . CYS A 1 91 ? -3.362 6.306 -6.045 1.00 94.31 91 CYS A O 1
ATOM 698 N N . PRO A 1 92 ? -2.707 4.677 -7.446 1.00 90.94 92 PRO A N 1
ATOM 699 C CA . PRO A 1 92 ? -2.007 5.574 -8.363 1.00 90.94 92 PRO A CA 1
ATOM 700 C C . PRO A 1 92 ? -2.945 6.553 -9.081 1.00 90.94 92 PRO A C 1
ATOM 702 O O . PRO A 1 92 ? -2.566 7.692 -9.353 1.00 90.94 92 PRO A O 1
ATOM 705 N N . ILE A 1 93 ? -4.196 6.151 -9.324 1.00 87.88 93 ILE A N 1
ATOM 706 C CA . ILE A 1 93 ? -5.232 7.004 -9.929 1.00 87.88 93 ILE A CA 1
ATOM 707 C C . ILE A 1 93 ? -5.614 8.131 -8.966 1.00 87.88 93 ILE A C 1
ATOM 709 O O . ILE A 1 93 ? -5.704 9.306 -9.336 1.00 87.88 93 ILE A O 1
ATOM 713 N N . CYS A 1 94 ? -5.817 7.756 -7.705 1.00 89.38 94 CYS A N 1
ATOM 714 C CA . CYS A 1 94 ? -6.275 8.661 -6.665 1.00 89.38 94 CYS A CA 1
ATOM 715 C C . CYS A 1 94 ? -5.143 9.451 -6.006 1.00 89.38 94 CYS A C 1
ATOM 717 O O . CYS A 1 94 ? -5.414 10.418 -5.292 1.00 89.38 94 CYS A O 1
ATOM 719 N N . ARG A 1 95 ? -3.886 9.066 -6.260 1.00 91.38 95 ARG A N 1
ATOM 720 C CA . ARG A 1 95 ? -2.704 9.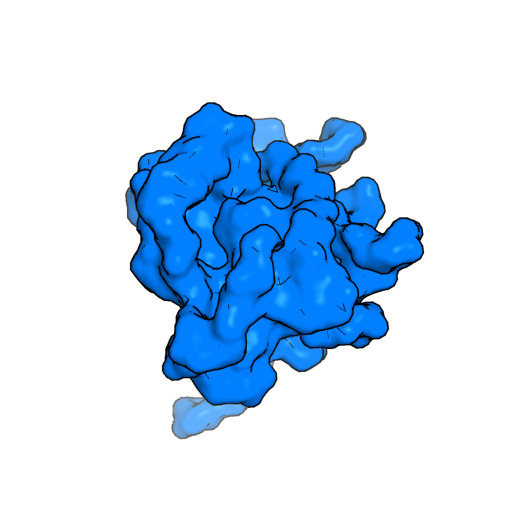653 -5.625 1.00 91.38 95 ARG A CA 1
ATOM 721 C C . ARG A 1 95 ? -2.848 9.668 -4.111 1.00 91.38 95 ARG A C 1
ATOM 723 O O . ARG A 1 95 ? -2.652 10.697 -3.473 1.00 91.38 95 ARG A O 1
ATOM 730 N N . SER A 1 96 ? -3.311 8.558 -3.554 1.00 91.44 96 SER A N 1
ATOM 731 C CA . SER A 1 96 ? -3.625 8.460 -2.137 1.00 91.44 96 SER A CA 1
ATOM 732 C C . SER A 1 96 ? -3.271 7.102 -1.576 1.00 91.44 96 SER A C 1
ATOM 734 O O . SER A 1 96 ? -3.335 6.094 -2.278 1.00 91.44 96 SER A O 1
ATOM 736 N N . GLY A 1 97 ? -2.899 7.076 -0.303 1.00 92.25 97 GLY A N 1
ATOM 737 C CA . GLY A 1 97 ? -2.494 5.868 0.389 1.00 92.25 97 GLY A CA 1
ATOM 738 C C . GLY A 1 97 ? -2.990 5.826 1.827 1.00 92.25 97 GLY A C 1
ATOM 739 O O . GLY A 1 97 ? -3.467 6.820 2.377 1.00 92.25 97 GLY A O 1
ATOM 740 N N . VAL A 1 98 ? -2.924 4.625 2.393 1.00 95.88 98 VAL A N 1
ATOM 741 C CA . VAL A 1 98 ? -3.280 4.318 3.780 1.00 95.88 98 VAL A CA 1
ATOM 742 C C . VAL A 1 98 ? -2.326 3.237 4.269 1.00 95.88 98 VAL A C 1
ATOM 744 O O . VAL A 1 98 ? -2.062 2.263 3.552 1.00 95.88 98 VAL A O 1
ATOM 747 N N . VAL A 1 99 ? -1.842 3.405 5.498 1.00 97.88 99 VAL A N 1
ATOM 748 C CA . VAL A 1 99 ? -1.118 2.377 6.243 1.00 97.88 99 VAL A CA 1
ATOM 749 C C . VAL A 1 99 ? -2.002 1.899 7.389 1.00 97.88 99 VAL A C 1
ATOM 751 O O . VAL A 1 99 ? -2.543 2.704 8.143 1.00 97.88 99 VAL A O 1
ATOM 754 N N . ALA A 1 100 ? -2.179 0.589 7.523 1.00 97.75 100 ALA A N 1
ATOM 755 C CA . ALA A 1 100 ? -3.061 0.009 8.531 1.00 97.75 100 ALA A CA 1
ATOM 756 C C . ALA A 1 100 ? -2.534 -1.329 9.052 1.00 97.75 100 ALA A C 1
ATOM 758 O O . ALA A 1 100 ? -1.605 -1.907 8.496 1.00 97.75 100 ALA A O 1
ATOM 759 N N . GLU A 1 101 ? -3.130 -1.846 10.119 1.00 97.94 101 GLU A N 1
ATOM 760 C CA . GLU A 1 101 ? -2.881 -3.212 10.570 1.00 97.94 101 GLU A CA 1
ATOM 761 C C . GLU A 1 101 ? -3.738 -4.205 9.786 1.00 97.94 101 GLU A C 1
ATOM 763 O O . GLU A 1 101 ? -4.962 -4.094 9.779 1.00 97.94 101 GLU A O 1
ATOM 768 N N . ARG A 1 102 ? -3.118 -5.208 9.150 1.00 97.44 102 ARG A N 1
ATOM 769 C CA . ARG A 1 102 ? -3.818 -6.268 8.389 1.00 97.44 102 ARG A CA 1
ATOM 770 C C . ARG A 1 102 ? -4.360 -7.375 9.295 1.00 97.44 102 ARG A C 1
ATOM 772 O O . ARG A 1 102 ? -4.128 -8.556 9.038 1.00 97.44 102 ARG A O 1
ATOM 779 N N . VAL A 1 103 ? -5.059 -6.997 10.361 1.00 97.75 103 VAL A N 1
ATOM 780 C CA . VAL A 1 103 ? -5.721 -7.930 11.282 1.00 97.75 103 VAL A CA 1
ATOM 781 C C . VAL A 1 103 ? -7.202 -8.000 10.942 1.00 97.75 103 VAL A C 1
ATOM 783 O O . VAL A 1 103 ? -7.908 -6.997 10.993 1.00 97.75 103 VAL A O 1
ATOM 786 N N . VAL A 1 104 ? -7.675 -9.196 10.607 1.00 95.62 104 VAL A N 1
ATOM 787 C CA . VAL A 1 104 ? -9.087 -9.485 10.346 1.00 95.62 104 VAL A CA 1
ATOM 788 C C . VAL A 1 104 ? -9.450 -10.689 11.199 1.00 95.62 104 VAL A C 1
ATOM 790 O O . VAL A 1 104 ? -8.737 -11.685 11.191 1.00 95.62 104 VAL A O 1
ATOM 793 N N . ASP A 1 105 ? -10.529 -10.590 11.974 1.00 90.69 105 ASP A N 1
ATOM 794 C CA . ASP A 1 105 ? -10.905 -11.628 12.947 1.00 90.69 105 ASP A CA 1
ATOM 795 C C . ASP A 1 105 ? -9.853 -11.931 14.018 1.00 90.69 105 ASP A C 1
ATOM 797 O O . ASP A 1 105 ? -9.728 -13.053 14.497 1.00 90.69 105 ASP A O 1
ATOM 801 N N . GLY A 1 106 ? -9.103 -10.906 14.422 1.00 93.25 106 GLY A N 1
ATOM 802 C CA . GLY A 1 106 ? -8.044 -11.048 15.422 1.00 93.25 106 GLY A CA 1
ATOM 803 C C . GLY A 1 106 ? -6.776 -11.716 14.887 1.00 93.25 106 GLY A C 1
ATOM 804 O O . GLY A 1 106 ? -5.783 -11.755 15.603 1.00 93.25 106 GLY A O 1
ATOM 805 N N . GLU A 1 107 ? -6.772 -12.153 13.625 1.00 95.69 107 GLU A N 1
ATOM 806 C CA . GLU A 1 107 ? -5.645 -12.835 13.000 1.00 95.69 107 GLU A CA 1
ATOM 807 C C . GLU A 1 107 ? -5.029 -11.998 11.865 1.00 95.69 107 GLU A C 1
ATOM 809 O O . GLU A 1 107 ? -5.745 -11.343 11.095 1.00 95.69 107 GLU A O 1
ATOM 814 N N . PRO A 1 108 ? -3.694 -12.011 11.705 1.00 97.69 108 PRO A N 1
ATOM 815 C CA . PRO A 1 108 ? -3.042 -11.464 10.525 1.00 97.69 108 PRO A CA 1
ATOM 816 C C . PRO A 1 108 ? -3.551 -12.115 9.234 1.00 97.69 108 PRO A C 1
ATOM 818 O O . PRO A 1 108 ? -3.560 -13.337 9.094 1.00 97.69 108 PRO A O 1
ATOM 821 N N . THR A 1 109 ? -3.883 -11.304 8.234 1.00 97.31 109 THR A N 1
ATOM 822 C CA . THR A 1 109 ? -4.242 -11.786 6.895 1.00 97.31 109 THR A CA 1
ATOM 823 C C . THR A 1 109 ? -3.422 -11.096 5.814 1.00 97.31 109 THR A C 1
ATOM 825 O O . THR A 1 109 ? -2.750 -10.099 6.075 1.00 97.31 109 THR A O 1
ATOM 828 N N . ALA A 1 110 ? -3.434 -11.658 4.608 1.00 97.50 110 ALA A N 1
ATOM 829 C CA . ALA A 1 110 ? -2.840 -11.042 3.430 1.00 97.50 110 ALA A CA 1
ATOM 830 C C . ALA A 1 110 ? -3.934 -10.387 2.587 1.00 97.50 110 ALA A C 1
ATOM 832 O O . ALA A 1 110 ? -5.042 -10.914 2.470 1.00 97.50 110 ALA A O 1
ATOM 833 N N . PHE A 1 111 ? -3.597 -9.266 1.973 1.00 98.06 111 PHE A N 1
ATOM 834 C CA . PHE A 1 111 ? -4.433 -8.510 1.064 1.00 98.06 111 PHE A CA 1
ATOM 835 C C . PHE A 1 111 ? -3.903 -8.627 -0.360 1.00 98.06 111 PHE A C 1
ATOM 837 O O . PHE A 1 111 ? -2.695 -8.581 -0.591 1.00 98.06 111 PHE A O 1
ATOM 844 N N . GLY A 1 112 ? -4.824 -8.763 -1.307 1.00 97.19 112 GLY A N 1
ATOM 845 C CA . GLY A 1 112 ? -4.557 -8.705 -2.738 1.00 97.19 112 GLY A CA 1
ATOM 846 C C . GLY A 1 112 ? -5.236 -7.507 -3.393 1.00 97.19 112 GLY A C 1
ATOM 847 O O . GLY A 1 112 ? -6.206 -6.944 -2.864 1.00 97.19 112 GLY A O 1
ATOM 848 N N . VAL A 1 113 ? -4.744 -7.149 -4.575 1.00 96.62 113 VAL A N 1
ATOM 849 C CA . VAL A 1 113 ? -5.339 -6.125 -5.433 1.00 96.62 113 VAL A CA 1
ATOM 850 C C . VAL A 1 113 ? -6.442 -6.750 -6.280 1.00 96.62 113 VAL A C 1
ATOM 852 O O . VAL A 1 113 ? -6.269 -7.803 -6.884 1.00 96.62 113 VAL A O 1
ATOM 855 N N . THR A 1 114 ? -7.612 -6.114 -6.333 1.00 95.94 114 THR A N 1
ATOM 856 C CA . THR A 1 114 ? -8.775 -6.693 -7.035 1.00 95.94 114 THR A CA 1
ATOM 857 C C . THR A 1 114 ? -8.936 -6.208 -8.478 1.00 95.94 114 THR A C 1
ATOM 859 O O . THR A 1 114 ? -9.711 -6.793 -9.252 1.00 95.94 114 THR A O 1
ATOM 862 N N . GLY A 1 115 ? -8.267 -5.101 -8.820 1.00 93.94 115 GLY A N 1
ATOM 863 C CA . GLY A 1 115 ? -8.519 -4.318 -10.031 1.00 93.94 115 GLY A CA 1
ATOM 864 C C . GLY A 1 115 ? -9.881 -3.611 -10.039 1.00 93.94 115 GLY A C 1
ATOM 865 O O . GLY A 1 115 ? -10.293 -3.109 -11.086 1.00 93.94 115 GLY A O 1
ATOM 866 N N . LEU A 1 116 ? -10.604 -3.609 -8.912 1.00 95.88 116 LEU A N 1
ATOM 867 C CA . LEU A 1 116 ? -11.858 -2.883 -8.737 1.00 95.88 116 LEU A CA 1
ATOM 868 C C . LEU A 1 116 ? -11.611 -1.522 -8.089 1.00 95.88 116 LEU A C 1
ATOM 870 O O . LEU A 1 116 ? -10.734 -1.361 -7.239 1.00 95.88 116 LEU A O 1
ATOM 874 N N . LEU A 1 117 ? -12.452 -0.574 -8.469 1.00 95.25 117 LEU A N 1
ATOM 875 C CA . LEU A 1 117 ? -12.488 0.789 -7.985 1.00 95.25 117 LEU A CA 1
ATOM 876 C C . LEU A 1 117 ? -13.863 1.063 -7.379 1.00 95.25 117 LEU A C 1
ATOM 878 O O . LEU A 1 117 ? -14.886 0.569 -7.857 1.00 95.25 117 LEU A O 1
ATOM 882 N N . TRP A 1 118 ? -13.888 1.870 -6.327 1.00 94.88 118 TRP A N 1
ATOM 883 C CA . TRP A 1 118 ? -15.113 2.373 -5.727 1.00 94.88 118 TRP A CA 1
ATOM 884 C C . TRP A 1 118 ? -14.931 3.817 -5.287 1.00 94.88 118 TRP A C 1
ATOM 886 O O . TRP A 1 118 ? -13.938 4.173 -4.655 1.00 94.88 118 TRP A O 1
ATOM 896 N N . GLN A 1 119 ? -15.910 4.659 -5.595 1.00 91.69 119 GLN A N 1
ATOM 897 C CA . GLN A 1 119 ? -15.889 6.065 -5.226 1.00 91.69 119 GLN A CA 1
ATOM 898 C C . GLN A 1 119 ? -16.717 6.306 -3.951 1.00 91.69 119 GLN A C 1
ATOM 900 O O . GLN A 1 119 ? -17.950 6.268 -4.000 1.00 91.69 119 GLN A O 1
ATOM 905 N N . PRO A 1 120 ? -16.087 6.605 -2.798 1.00 88.19 120 PRO A N 1
ATOM 906 C CA . PRO A 1 120 ? -16.826 7.006 -1.614 1.00 88.19 120 PRO A CA 1
ATOM 907 C C . PRO A 1 120 ? -17.459 8.394 -1.808 1.00 88.19 120 PRO A C 1
ATOM 909 O O . PRO A 1 120 ? -16.900 9.247 -2.507 1.00 88.19 120 PRO A O 1
ATOM 912 N N . PRO A 1 121 ? -18.575 8.692 -1.112 1.00 88.75 121 PRO A N 1
ATOM 913 C CA . PRO A 1 121 ? -19.100 10.052 -1.031 1.00 88.75 121 PRO A CA 1
ATOM 914 C C . PRO A 1 121 ? -18.013 11.051 -0.617 1.00 88.75 121 PRO A C 1
ATOM 916 O O . PRO A 1 121 ? -17.265 10.789 0.329 1.00 88.75 121 PRO A O 1
ATOM 919 N N . GLY A 1 122 ? -17.961 12.216 -1.271 1.00 86.12 122 GLY A N 1
ATOM 920 C CA . GLY A 1 122 ? -16.890 13.206 -1.073 1.00 86.12 122 GLY A CA 1
ATOM 921 C C . GLY A 1 122 ? -16.689 13.638 0.382 1.00 86.12 122 GLY A C 1
ATOM 922 O O . GLY A 1 122 ? -15.557 13.764 0.836 1.00 86.12 122 GLY A O 1
ATOM 923 N N . VAL A 1 123 ? -17.773 13.748 1.157 1.00 85.31 123 VAL A N 1
ATOM 924 C CA . VAL A 1 123 ? -17.713 14.059 2.596 1.00 85.31 123 VAL A CA 1
ATOM 925 C C . VAL A 1 123 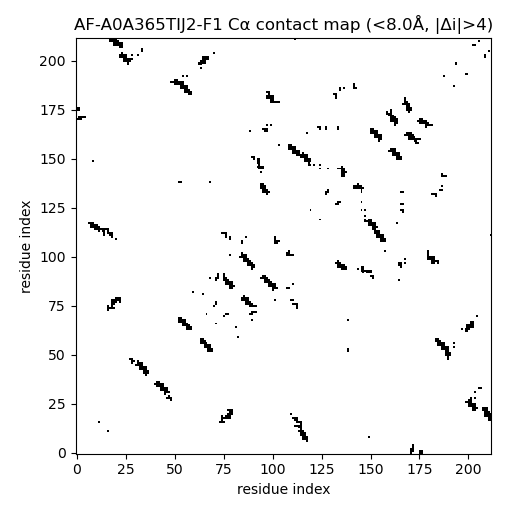? -16.902 13.035 3.401 1.00 85.31 123 VAL A C 1
ATOM 927 O O . VAL A 1 123 ? -16.212 13.406 4.345 1.00 85.31 123 VAL A O 1
ATOM 930 N N . ARG A 1 124 ? -16.933 11.749 3.027 1.00 87.12 124 ARG A N 1
ATOM 931 C CA . ARG A 1 124 ? -16.181 10.699 3.732 1.00 87.12 124 ARG A CA 1
ATOM 932 C C . ARG A 1 124 ? -14.696 10.762 3.411 1.00 87.12 124 ARG A C 1
ATOM 934 O O . ARG A 1 124 ? -13.884 10.639 4.320 1.00 87.12 124 ARG A O 1
ATOM 941 N N . ALA A 1 125 ? -14.358 10.985 2.142 1.00 85.44 125 ALA A N 1
ATOM 942 C CA . ALA A 1 125 ? -12.974 11.190 1.729 1.00 85.44 125 ALA A CA 1
ATOM 943 C C . ALA A 1 125 ? -12.371 12.421 2.425 1.00 85.44 125 ALA A C 1
ATOM 945 O O . ALA A 1 125 ? -11.280 12.344 2.983 1.00 85.44 125 ALA A O 1
ATOM 946 N N . ALA A 1 126 ? -13.121 13.527 2.478 1.00 84.62 126 ALA A N 1
ATOM 947 C CA . ALA A 1 126 ? -12.702 14.738 3.178 1.00 84.62 126 ALA A CA 1
ATOM 948 C C . ALA A 1 126 ? -12.502 14.507 4.685 1.00 84.62 126 ALA A C 1
ATOM 950 O O . ALA A 1 126 ? -11.511 14.972 5.240 1.00 84.62 126 ALA A O 1
ATOM 951 N N . ALA A 1 127 ? -13.399 13.759 5.335 1.00 84.81 127 ALA A N 1
ATOM 952 C CA . ALA A 1 127 ? -13.260 13.419 6.749 1.00 84.81 127 ALA A CA 1
ATOM 953 C C . ALA A 1 127 ? -12.002 12.575 7.023 1.00 84.81 127 ALA A C 1
ATOM 955 O O . ALA A 1 127 ? -11.261 12.891 7.945 1.00 84.81 127 ALA A O 1
ATOM 956 N N . ARG A 1 128 ? -11.716 11.555 6.197 1.00 87.50 128 ARG A N 1
ATOM 957 C CA . ARG A 1 128 ? -10.489 10.743 6.329 1.00 87.50 128 ARG A CA 1
ATOM 958 C C . ARG A 1 128 ? -9.218 11.572 6.185 1.00 87.50 128 ARG A C 1
ATOM 960 O O . ARG A 1 128 ? -8.276 11.353 6.936 1.00 87.50 128 ARG A O 1
ATOM 967 N N . ASN A 1 129 ? -9.226 12.551 5.280 1.00 82.69 129 ASN A N 1
ATOM 968 C CA . ASN A 1 129 ? -8.118 13.494 5.149 1.00 82.69 129 ASN A CA 1
ATOM 969 C C . ASN A 1 129 ? -7.882 14.278 6.445 1.00 82.69 129 ASN A C 1
ATOM 971 O O . ASN A 1 129 ? -6.776 14.342 6.962 1.00 82.69 129 ASN A O 1
ATOM 975 N N . GLN A 1 130 ? -8.950 14.875 6.981 1.00 81.88 130 GLN A N 1
ATOM 976 C CA . GLN A 1 130 ? -8.874 15.761 8.146 1.00 81.88 130 GLN A CA 1
ATOM 977 C C . GLN A 1 130 ? -8.438 15.026 9.416 1.00 81.88 130 GLN A C 1
ATOM 979 O O . GLN A 1 130 ? -7.823 15.634 10.286 1.00 81.88 130 GLN A O 1
ATOM 984 N N . SER A 1 131 ? -8.744 13.732 9.518 1.00 81.62 131 SER A N 1
ATOM 985 C CA . SER A 1 131 ? -8.294 12.879 10.619 1.00 81.62 131 SER A CA 1
ATOM 986 C C . SER A 1 131 ? -6.819 12.467 10.516 1.00 81.62 131 SER A C 1
ATOM 988 O O . SER A 1 131 ? -6.290 11.941 11.488 1.00 81.62 131 SER A O 1
ATOM 990 N N . GLY A 1 132 ? -6.150 12.705 9.378 1.00 82.06 132 GLY A N 1
ATOM 991 C CA . GLY A 1 132 ? -4.779 12.240 9.125 1.00 82.06 132 GLY A CA 1
ATOM 992 C C . GLY A 1 132 ? -4.676 10.737 8.837 1.00 82.06 132 GLY A C 1
ATOM 993 O O . GLY A 1 132 ? -3.582 10.186 8.790 1.00 82.06 132 GLY A O 1
ATOM 994 N N . ASP A 1 133 ? -5.817 10.079 8.636 1.00 86.81 133 ASP A N 1
ATOM 995 C CA . ASP A 1 133 ? -5.933 8.631 8.450 1.00 86.81 133 ASP A CA 1
ATOM 996 C C . ASP A 1 133 ? -5.546 8.177 7.032 1.00 86.81 133 ASP A C 1
ATOM 998 O O . ASP A 1 133 ? -5.186 7.023 6.794 1.00 86.81 133 ASP A O 1
ATOM 1002 N N . ALA A 1 134 ? -5.659 9.086 6.067 1.00 89.69 134 ALA A N 1
ATOM 1003 C CA . ALA A 1 134 ? -5.270 8.878 4.684 1.00 89.69 134 ALA A CA 1
ATOM 1004 C C . ALA A 1 134 ? -4.393 10.036 4.225 1.00 89.69 134 ALA A C 1
ATOM 1006 O O . ALA A 1 134 ? -4.627 11.184 4.602 1.00 89.69 134 ALA A O 1
ATOM 1007 N N . PHE A 1 135 ? -3.427 9.739 3.364 1.00 90.38 135 PHE A N 1
ATOM 1008 C CA . PHE A 1 135 ? -2.497 10.729 2.833 1.00 90.38 135 PHE A CA 1
ATOM 1009 C C . PHE A 1 135 ? -2.613 10.824 1.318 1.00 90.38 135 PHE A C 1
ATOM 1011 O O . PHE A 1 135 ? -2.848 9.823 0.634 1.00 90.38 135 PHE A O 1
ATOM 1018 N N . GLY A 1 136 ? -2.461 12.037 0.792 1.00 88.94 136 GLY A N 1
ATOM 1019 C CA . GLY A 1 136 ? -2.311 12.273 -0.636 1.00 88.94 136 GLY A CA 1
ATOM 1020 C C . GLY A 1 136 ? -0.834 12.355 -0.999 1.00 88.94 136 GLY A C 1
ATOM 1021 O O . GLY A 1 136 ? -0.042 12.902 -0.247 1.00 88.94 136 GLY A O 1
ATOM 1022 N N . ALA A 1 137 ? -0.447 11.752 -2.116 1.00 87.38 137 ALA A N 1
ATOM 1023 C CA . ALA A 1 137 ? 0.932 11.716 -2.578 1.00 87.38 137 ALA A CA 1
ATOM 1024 C C . ALA A 1 137 ? 0.973 11.526 -4.089 1.00 87.38 137 ALA A C 1
ATOM 1026 O O . ALA A 1 137 ? 0.312 10.642 -4.622 1.00 87.38 137 ALA A O 1
ATOM 1027 N N . SER A 1 138 ? 1.767 12.333 -4.787 1.00 84.56 138 SER A N 1
ATOM 1028 C CA . SER A 1 138 ? 2.072 12.139 -6.214 1.00 84.56 138 SER A CA 1
ATOM 1029 C C . SER A 1 138 ? 3.568 11.900 -6.429 1.00 84.56 138 SER A C 1
ATOM 1031 O O . SER A 1 138 ? 4.276 11.711 -5.450 1.00 84.56 138 SER A O 1
ATOM 1033 N N . SER A 1 139 ? 4.078 11.877 -7.662 1.00 77.19 139 SER A N 1
ATOM 1034 C CA . SER A 1 139 ? 5.531 11.935 -7.910 1.00 77.19 139 SER A CA 1
ATOM 1035 C C . SER A 1 139 ? 6.111 13.337 -7.694 1.00 77.19 139 SER A C 1
ATOM 1037 O O . SER A 1 139 ? 7.293 13.458 -7.394 1.00 77.19 139 SER A O 1
ATOM 1039 N N . ASP A 1 140 ? 5.277 14.381 -7.792 1.00 83.00 140 ASP A N 1
ATOM 1040 C CA . ASP A 1 140 ? 5.749 15.766 -7.942 1.00 83.00 140 ASP A CA 1
ATOM 1041 C C . ASP A 1 140 ? 5.356 16.686 -6.769 1.00 83.00 140 ASP A C 1
ATOM 1043 O O . ASP A 1 140 ? 6.059 17.645 -6.479 1.00 83.00 140 ASP A O 1
ATOM 1047 N N . ASP A 1 141 ? 4.307 16.361 -6.000 1.00 84.38 141 ASP A N 1
ATOM 1048 C CA . ASP A 1 141 ? 3.839 17.121 -4.816 1.00 84.38 141 ASP A CA 1
ATOM 1049 C C . ASP A 1 141 ? 3.461 16.197 -3.628 1.00 84.38 141 ASP A C 1
ATOM 1051 O O . ASP A 1 141 ? 2.619 15.304 -3.830 1.00 84.38 141 ASP A O 1
ATOM 1055 N N . PRO A 1 142 ? 4.192 16.212 -2.481 1.00 76.75 142 PRO A N 1
ATOM 1056 C CA . PRO A 1 142 ? 3.985 15.262 -1.375 1.00 76.75 142 PRO A CA 1
ATOM 1057 C C . PRO A 1 142 ? 2.784 15.650 -0.514 1.00 76.75 142 PRO A C 1
ATOM 1059 O O . PRO A 1 142 ? 2.235 14.794 0.165 1.00 76.75 142 PRO A O 1
ATOM 1062 N N . ASP A 1 143 ? 2.333 16.896 -0.643 1.00 81.75 143 ASP A N 1
ATOM 1063 C CA . ASP A 1 143 ? 1.137 17.445 -0.017 1.00 81.75 143 ASP A CA 1
ATOM 1064 C C . ASP A 1 143 ? -0.043 17.458 -1.003 1.00 81.75 143 ASP A C 1
ATOM 1066 O O . ASP A 1 143 ? -1.048 18.150 -0.797 1.00 81.75 143 ASP A O 1
ATOM 1070 N N . ALA A 1 144 ? 0.069 16.688 -2.096 1.00 84.50 144 ALA A N 1
ATOM 1071 C CA . ALA A 1 144 ? -0.959 16.610 -3.118 1.00 84.50 144 ALA A CA 1
ATOM 1072 C C . ALA A 1 144 ? -2.311 16.278 -2.469 1.00 84.50 144 ALA A C 1
ATOM 1074 O O . ALA A 1 144 ? -2.402 15.344 -1.669 1.00 84.50 144 ALA A O 1
ATOM 1075 N N . PRO A 1 145 ? -3.397 16.977 -2.834 1.00 85.00 145 PRO A N 1
ATOM 1076 C CA . PRO A 1 145 ? -4.692 16.720 -2.232 1.00 85.00 145 PRO A CA 1
ATOM 1077 C C . PRO A 1 145 ? -5.159 15.299 -2.557 1.00 85.00 145 PRO A C 1
ATOM 1079 O O . PRO A 1 145 ? -5.040 14.837 -3.698 1.00 85.00 145 PRO A O 1
ATOM 1082 N N . LEU A 1 146 ? -5.759 14.639 -1.563 1.00 84.62 146 LEU A N 1
ATOM 1083 C CA . LEU A 1 146 ? -6.439 13.359 -1.751 1.00 84.62 146 LEU A CA 1
ATOM 1084 C C . LEU A 1 146 ? -7.446 13.451 -2.900 1.00 84.62 146 LEU A C 1
ATOM 1086 O O . LEU A 1 146 ? -8.356 14.286 -2.873 1.00 84.62 146 LEU A O 1
ATOM 1090 N N . ARG A 1 147 ? -7.333 12.551 -3.880 1.00 83.50 147 ARG A N 1
ATOM 1091 C CA . ARG A 1 147 ? -8.358 12.389 -4.916 1.00 83.50 147 ARG A CA 1
ATOM 1092 C C . ARG A 1 147 ? -9.242 11.201 -4.569 1.00 83.50 147 ARG A C 1
ATOM 1094 O O . ARG A 1 147 ? -8.780 10.157 -4.119 1.00 83.50 147 ARG A O 1
ATOM 1101 N N . ASN A 1 148 ? -10.538 11.359 -4.788 1.00 80.25 148 ASN A N 1
ATOM 1102 C CA . ASN A 1 148 ? -11.543 10.329 -4.536 1.00 80.25 148 ASN A CA 1
ATOM 1103 C C . ASN A 1 148 ? -12.204 9.846 -5.835 1.00 80.25 148 ASN A C 1
ATOM 1105 O O . ASN A 1 148 ? -13.393 9.546 -5.857 1.00 80.25 148 ASN A O 1
ATOM 1109 N N . SER A 1 149 ? -11.450 9.817 -6.932 1.00 79.50 149 SER A N 1
ATOM 1110 C CA . SER A 1 149 ? -11.919 9.420 -8.261 1.00 79.50 149 SER A CA 1
ATOM 1111 C C . SER A 1 149 ? -11.695 7.922 -8.481 1.00 79.50 149 SER A C 1
ATOM 1113 O O . SER A 1 149 ? -10.671 7.537 -9.044 1.00 79.50 149 SER A O 1
ATOM 1115 N N . GLY A 1 150 ? -12.622 7.091 -7.995 1.00 78.25 150 GLY A N 1
ATOM 1116 C CA . GLY A 1 150 ? -12.530 5.629 -8.096 1.00 78.25 150 GLY A CA 1
ATOM 1117 C C . GLY A 1 150 ? -11.372 5.061 -7.273 1.00 78.25 150 GLY A C 1
ATOM 1118 O O . GLY A 1 150 ? -10.330 4.707 -7.814 1.00 78.25 150 GLY A O 1
ATOM 1119 N N . ASN A 1 151 ? -11.542 4.986 -5.951 1.00 89.25 151 ASN A N 1
ATOM 1120 C CA . ASN A 1 151 ? -10.503 4.511 -5.040 1.00 89.25 151 ASN A CA 1
ATOM 1121 C C . ASN A 1 151 ? -10.311 2.999 -5.128 1.00 89.25 151 ASN A C 1
ATOM 1123 O O . ASN A 1 151 ? -11.270 2.244 -5.283 1.00 89.25 151 ASN A O 1
ATOM 1127 N N . LEU A 1 152 ? -9.061 2.577 -4.947 1.00 93.69 152 LEU A N 1
ATOM 1128 C CA . LEU A 1 152 ? -8.661 1.179 -4.921 1.00 93.69 152 LEU A CA 1
ATOM 1129 C C . LEU A 1 152 ? -9.525 0.351 -3.957 1.00 93.69 152 LEU A C 1
ATOM 1131 O O . LEU A 1 152 ? -9.731 0.715 -2.793 1.00 93.69 152 LEU A O 1
ATOM 1135 N N . VAL A 1 153 ? -9.989 -0.798 -4.444 1.00 96.69 153 VAL A N 1
ATOM 1136 C CA . VAL A 1 153 ? -10.593 -1.845 -3.626 1.00 96.69 153 VAL A CA 1
ATOM 1137 C C . VAL A 1 153 ? -9.601 -2.992 -3.474 1.00 96.69 153 VAL A C 1
ATOM 1139 O O . VAL A 1 153 ? -9.170 -3.603 -4.456 1.00 96.69 153 VAL A O 1
ATOM 1142 N N . VAL A 1 154 ? -9.262 -3.316 -2.231 1.00 97.06 154 VAL A N 1
ATOM 1143 C CA . VAL A 1 154 ? -8.403 -4.460 -1.890 1.00 97.06 154 VAL A CA 1
ATOM 1144 C C . VAL A 1 154 ? -9.242 -5.592 -1.315 1.00 97.06 154 VAL A C 1
ATOM 1146 O O . VAL A 1 154 ? -10.385 -5.385 -0.899 1.00 97.06 154 VAL A O 1
ATOM 1149 N N . ARG A 1 155 ? -8.700 -6.808 -1.306 1.00 97.06 155 ARG A N 1
ATOM 1150 C CA . ARG A 1 155 ? -9.406 -7.984 -0.792 1.00 97.06 155 ARG A CA 1
ATOM 1151 C C . ARG A 1 155 ? -8.541 -8.764 0.171 1.00 97.06 155 ARG A C 1
ATOM 1153 O O . ARG A 1 155 ? -7.421 -9.119 -0.179 1.00 97.06 155 ARG A O 1
ATOM 1160 N N . ASP A 1 156 ? -9.077 -9.073 1.344 1.00 97.12 156 ASP A N 1
ATOM 1161 C CA . ASP A 1 156 ? -8.393 -9.940 2.298 1.00 97.12 156 ASP A CA 1
ATOM 1162 C C . ASP A 1 156 ? -8.544 -11.419 1.914 1.00 97.12 156 ASP A C 1
ATOM 1164 O O . ASP A 1 156 ? -9.573 -11.851 1.385 1.00 97.12 156 ASP A O 1
ATOM 1168 N N . LYS A 1 157 ? -7.514 -12.219 2.185 1.00 95.94 157 LYS A N 1
ATOM 1169 C CA . LYS A 1 157 ? -7.495 -13.652 1.869 1.00 95.94 157 LYS A CA 1
ATOM 1170 C C . LYS A 1 157 ? -8.319 -14.485 2.854 1.00 95.94 157 LYS A C 1
ATOM 1172 O O . LYS A 1 157 ? -8.842 -15.520 2.453 1.00 95.94 157 LYS A O 1
ATOM 1177 N N . ALA A 1 158 ? -8.424 -14.054 4.114 1.00 96.44 158 ALA A N 1
ATOM 1178 C CA . ALA A 1 158 ? -9.068 -14.825 5.181 1.00 96.44 158 ALA A CA 1
ATOM 1179 C C . ALA A 1 158 ? -10.585 -14.966 4.981 1.00 96.44 158 ALA A C 1
ATOM 1181 O O . ALA A 1 158 ? -11.130 -16.062 5.071 1.00 96.44 158 ALA A O 1
ATOM 1182 N N . THR A 1 159 ? -11.260 -13.862 4.679 1.00 96.81 159 THR A N 1
ATOM 1183 C CA . THR A 1 159 ? -12.723 -13.782 4.558 1.00 96.81 159 THR A CA 1
ATOM 1184 C C . THR A 1 159 ? -13.169 -13.515 3.127 1.00 96.81 159 THR A C 1
ATOM 1186 O O . THR A 1 159 ? -14.318 -13.774 2.768 1.00 96.81 159 THR A O 1
ATOM 1189 N N . GLY A 1 160 ? -12.265 -13.005 2.286 1.00 95.81 160 GLY A N 1
ATOM 1190 C CA . GLY A 1 160 ? -12.590 -12.639 0.919 1.00 95.81 160 GLY A CA 1
ATOM 1191 C C . GLY A 1 160 ? -13.410 -11.358 0.801 1.00 95.81 160 GLY A C 1
ATOM 1192 O O . GLY A 1 160 ? -14.034 -11.160 -0.247 1.00 95.81 160 GLY A O 1
ATOM 1193 N N . SER A 1 161 ? -13.436 -10.531 1.849 1.00 96.88 161 SER A N 1
ATOM 1194 C CA . SER A 1 161 ? -14.166 -9.270 1.877 1.00 96.88 161 SER A CA 1
ATOM 1195 C C . SER A 1 161 ? -13.445 -8.201 1.058 1.00 96.88 161 SER A C 1
ATOM 1197 O O . SER A 1 161 ? -12.229 -8.217 0.893 1.00 96.88 161 SER A O 1
ATOM 1199 N N . TYR A 1 162 ? -14.216 -7.265 0.517 1.00 97.19 162 TYR A N 1
ATOM 1200 C CA . TYR A 1 162 ? -13.739 -6.160 -0.303 1.00 97.19 162 TYR A CA 1
ATOM 1201 C C . TYR A 1 162 ? -13.675 -4.897 0.542 1.00 97.19 162 TYR A C 1
ATOM 1203 O O . TYR A 1 162 ? -14.676 -4.480 1.133 1.00 97.19 162 TYR A O 1
ATOM 1211 N N . TRP A 1 163 ? -12.505 -4.276 0.568 1.00 97.19 163 TRP A N 1
ATOM 1212 C CA . TRP A 1 163 ? -12.193 -3.138 1.414 1.00 97.19 163 TRP A CA 1
ATOM 1213 C C . TRP A 1 163 ? -11.970 -1.901 0.564 1.00 97.19 163 TRP A C 1
ATOM 1215 O O . TRP A 1 163 ? -11.208 -1.929 -0.400 1.00 97.19 163 TRP A O 1
ATOM 1225 N N . SER A 1 164 ? -12.593 -0.795 0.958 1.00 95.38 164 SER A N 1
ATOM 1226 C CA . SER A 1 164 ? -12.184 0.518 0.481 1.00 95.38 164 SER A CA 1
ATOM 1227 C C . SER A 1 164 ? -10.836 0.842 1.100 1.00 95.38 164 SER A C 1
ATOM 1229 O O . SER A 1 164 ? -10.748 1.023 2.317 1.00 95.38 164 SER A O 1
ATOM 1231 N N . GLN A 1 165 ? -9.813 0.939 0.256 1.00 94.56 165 GLN A N 1
ATOM 1232 C CA . GLN A 1 165 ? -8.469 1.313 0.672 1.00 94.56 165 GLN A CA 1
ATOM 1233 C C . GLN A 1 165 ? -8.482 2.658 1.410 1.00 94.56 165 GLN A C 1
ATOM 1235 O O . GLN A 1 165 ? -8.021 2.742 2.542 1.00 94.56 165 GLN A O 1
ATOM 1240 N N . LEU A 1 166 ? -9.110 3.674 0.810 1.00 92.94 166 LEU A N 1
ATOM 1241 C CA . LEU A 1 166 ? -9.156 5.031 1.358 1.00 92.94 166 LEU A CA 1
ATOM 1242 C C . LEU A 1 166 ? -9.849 5.108 2.727 1.00 92.94 166 LEU A C 1
ATOM 1244 O O . LEU A 1 166 ? -9.502 5.947 3.552 1.00 92.94 166 LEU A O 1
ATOM 1248 N N . LEU A 1 167 ? -10.867 4.276 2.963 1.00 93.19 167 LEU A N 1
ATOM 1249 C CA . LEU A 1 167 ? -11.612 4.297 4.223 1.00 93.19 167 LEU A CA 1
ATOM 1250 C C . LEU A 1 167 ? -11.083 3.306 5.265 1.00 93.19 167 LEU A C 1
ATOM 1252 O O . LEU A 1 167 ? -11.584 3.352 6.390 1.00 93.19 167 LEU A O 1
ATOM 1256 N N . ALA A 1 168 ? -10.155 2.421 4.880 1.00 95.12 168 ALA A N 1
ATOM 1257 C CA . ALA A 1 168 ? -9.725 1.248 5.640 1.00 95.12 168 ALA A CA 1
ATOM 1258 C C . ALA A 1 168 ? -10.905 0.398 6.147 1.00 95.12 168 ALA A C 1
ATOM 1260 O O . ALA A 1 168 ? -10.907 -0.064 7.283 1.00 95.12 168 ALA A O 1
ATOM 1261 N N . ARG A 1 169 ? -11.947 0.228 5.321 1.00 95.25 169 ARG A N 1
ATOM 1262 C CA . ARG A 1 169 ? -13.231 -0.359 5.741 1.00 95.25 169 ARG A CA 1
ATOM 1263 C C . ARG A 1 169 ? -13.765 -1.363 4.734 1.00 95.25 169 ARG A C 1
ATOM 1265 O O . ARG A 1 169 ? -13.736 -1.098 3.531 1.00 95.25 169 ARG A O 1
ATOM 1272 N N . VAL A 1 170 ? -14.361 -2.450 5.217 1.00 96.38 170 VAL A N 1
ATOM 1273 C CA . VAL A 1 170 ? -15.101 -3.392 4.373 1.00 96.38 170 VAL A CA 1
ATOM 1274 C C . VAL A 1 170 ? -16.348 -2.730 3.808 1.00 96.38 170 VAL A C 1
ATOM 1276 O O . VAL A 1 170 ? -17.244 -2.299 4.544 1.00 96.38 170 VAL A O 1
ATOM 1279 N N . ILE A 1 171 ? -16.424 -2.704 2.485 1.00 95.88 171 ILE A N 1
ATOM 1280 C CA . ILE A 1 171 ? -17.551 -2.152 1.738 1.00 95.88 171 ILE A CA 1
ATOM 1281 C C . ILE A 1 171 ? -18.466 -3.240 1.180 1.00 95.88 171 ILE A C 1
ATOM 1283 O O . ILE A 1 171 ? -19.659 -2.999 1.039 1.00 95.88 171 ILE A O 1
ATOM 1287 N N . CYS A 1 172 ? -17.947 -4.438 0.908 1.00 95.31 172 CYS A N 1
ATOM 1288 C CA . CYS A 1 172 ? -18.734 -5.551 0.384 1.00 95.31 172 CYS A CA 1
ATOM 1289 C C . CYS A 1 172 ? -18.174 -6.893 0.875 1.00 95.31 172 CYS A C 1
ATOM 1291 O O . CYS A 1 172 ? -16.963 -7.067 0.983 1.00 95.31 172 CYS A O 1
ATOM 1293 N N . GLY A 1 173 ? -19.053 -7.863 1.131 1.00 93.56 173 GLY A N 1
ATOM 1294 C CA . GLY A 1 173 ? -18.680 -9.211 1.564 1.00 93.56 173 GLY A CA 1
ATOM 1295 C C . GLY A 1 173 ? -18.977 -9.507 3.042 1.00 93.56 173 GLY A C 1
ATOM 1296 O O . GLY A 1 173 ? -19.673 -8.727 3.703 1.00 93.56 173 GLY A O 1
ATOM 1297 N N . PRO A 1 174 ? -18.481 -10.647 3.558 1.00 92.50 174 PRO A N 1
ATOM 1298 C CA . PRO A 1 174 ? -18.880 -11.202 4.857 1.00 92.50 174 PRO A CA 1
ATOM 1299 C C . PRO A 1 174 ? -18.665 -10.284 6.063 1.00 92.50 174 PRO A C 1
ATOM 1301 O O . PRO A 1 174 ? -19.397 -10.386 7.042 1.00 92.50 174 PRO A O 1
ATOM 1304 N N . ARG A 1 175 ? -17.680 -9.383 5.989 1.00 93.94 175 ARG A N 1
ATOM 1305 C CA . ARG A 1 175 ? -17.248 -8.512 7.095 1.00 93.94 175 ARG A CA 1
ATOM 1306 C C . ARG A 1 175 ? -17.688 -7.059 6.945 1.00 93.94 175 ARG A C 1
ATOM 1308 O O . ARG A 1 175 ? -17.069 -6.153 7.487 1.00 93.94 175 ARG A O 1
ATOM 1315 N N . THR A 1 176 ? -18.722 -6.811 6.141 1.00 94.94 176 THR A N 1
ATOM 1316 C CA . THR A 1 176 ? -19.156 -5.453 5.785 1.00 94.94 176 THR A CA 1
ATOM 1317 C C . THR A 1 176 ? -19.334 -4.555 7.008 1.00 94.94 176 THR A C 1
ATOM 1319 O O . THR A 1 176 ? -20.176 -4.815 7.862 1.00 94.94 176 THR A O 1
ATOM 1322 N N . GLY A 1 177 ? -18.616 -3.430 7.024 1.00 91.75 177 GLY A N 1
ATOM 1323 C CA . GLY A 1 177 ? -18.627 -2.476 8.129 1.00 91.75 177 GLY A CA 1
ATOM 1324 C C . GLY A 1 177 ? -17.367 -2.488 8.989 1.00 91.75 177 GLY A C 1
ATOM 1325 O O . GLY A 1 177 ? -17.081 -1.426 9.543 1.00 91.75 177 GLY A O 1
ATOM 1326 N N . ASP A 1 178 ? -16.631 -3.604 9.034 1.00 95.31 178 ASP A N 1
ATOM 1327 C CA . ASP A 1 178 ? -15.371 -3.734 9.775 1.00 95.31 178 ASP A CA 1
ATOM 1328 C C . ASP A 1 178 ? -14.329 -2.733 9.260 1.00 95.31 178 ASP A C 1
ATOM 1330 O O . ASP A 1 178 ? -14.289 -2.414 8.067 1.00 95.31 178 ASP A O 1
ATOM 1334 N N . GLU A 1 179 ? -13.490 -2.235 10.167 1.00 95.06 179 GLU A N 1
ATOM 1335 C CA . GLU A 1 179 ? -12.419 -1.279 9.881 1.00 95.06 179 GLU A CA 1
ATOM 1336 C C . GLU A 1 179 ? -11.064 -1.841 10.311 1.00 95.06 179 GLU A C 1
ATOM 1338 O O . GLU A 1 179 ? -10.974 -2.560 11.305 1.00 95.06 179 GLU A O 1
ATOM 1343 N N . LEU A 1 180 ? -10.011 -1.493 9.572 1.00 96.62 180 LEU A N 1
ATOM 1344 C CA . LEU A 1 180 ? -8.635 -1.746 9.988 1.00 96.62 180 LEU A CA 1
ATOM 1345 C C . LEU A 1 180 ? -8.150 -0.609 10.887 1.00 96.62 180 LEU A C 1
ATOM 1347 O O . LEU A 1 180 ? -8.496 0.556 10.685 1.00 96.62 180 LEU A O 1
ATOM 1351 N N . ALA A 1 181 ? -7.290 -0.942 11.847 1.00 95.56 181 ALA A N 1
ATOM 1352 C CA . ALA A 1 181 ? -6.614 0.059 12.658 1.00 95.56 181 ALA A CA 1
ATOM 1353 C C . ALA A 1 181 ? -5.564 0.790 11.808 1.00 95.56 181 ALA A C 1
ATOM 1355 O O 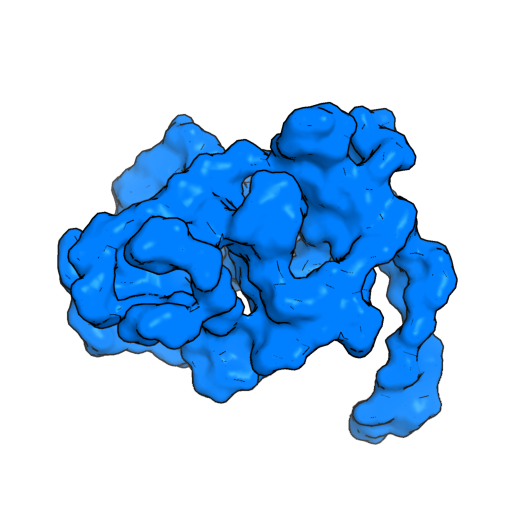. ALA A 1 181 ? -4.546 0.208 11.434 1.00 95.56 181 ALA A O 1
ATOM 1356 N N . ILE A 1 182 ? -5.813 2.061 11.501 1.00 95.19 182 ILE A N 1
ATOM 1357 C CA . ILE A 1 182 ? -4.892 2.903 10.731 1.00 95.19 182 ILE A CA 1
ATOM 1358 C C . ILE A 1 182 ? -3.666 3.261 11.576 1.00 95.19 182 ILE A C 1
ATOM 1360 O O . ILE A 1 182 ? -3.692 3.275 12.815 1.00 95.19 182 ILE A O 1
ATOM 1364 N N . ARG A 1 183 ? -2.544 3.467 10.893 1.00 94.94 183 ARG A N 1
ATOM 1365 C CA . ARG A 1 183 ? -1.238 3.733 11.484 1.00 94.94 183 ARG A CA 1
ATOM 1366 C C . ARG A 1 183 ? -0.624 4.945 10.808 1.00 94.94 183 ARG A C 1
ATOM 1368 O O . ARG A 1 183 ? -0.779 5.129 9.605 1.00 94.94 183 ARG A O 1
ATOM 1375 N N . ALA A 1 184 ? 0.057 5.760 11.607 1.00 92.31 184 ALA A N 1
ATOM 1376 C CA . ALA A 1 184 ? 0.709 6.959 11.114 1.00 92.31 184 ALA A CA 1
ATOM 1377 C C . ALA A 1 184 ? 1.767 6.603 10.062 1.00 92.31 184 ALA A C 1
ATOM 1379 O O . ALA A 1 184 ? 2.499 5.619 10.193 1.00 92.31 184 ALA A O 1
ATOM 1380 N N . SER A 1 185 ? 1.829 7.427 9.026 1.00 94.00 185 SER A N 1
ATOM 1381 C CA . SER A 1 185 ? 2.807 7.333 7.953 1.00 94.00 185 SER A CA 1
ATOM 1382 C C . SER A 1 185 ? 3.071 8.718 7.387 1.00 94.00 185 SER A C 1
ATOM 1384 O O . SER A 1 185 ? 2.176 9.563 7.387 1.00 94.00 185 SER A O 1
ATOM 1386 N N . THR A 1 186 ? 4.262 8.913 6.846 1.00 92.62 186 THR A N 1
ATOM 1387 C CA . THR A 1 186 ? 4.694 10.176 6.248 1.00 92.62 186 THR A CA 1
ATOM 1388 C C . THR A 1 186 ? 4.967 9.968 4.770 1.00 92.62 186 THR A C 1
ATOM 1390 O O . THR A 1 186 ? 5.480 8.928 4.373 1.00 92.62 186 THR A O 1
ATOM 1393 N N . VAL A 1 187 ? 4.655 10.957 3.943 1.00 94.62 187 VAL A N 1
ATOM 1394 C CA . VAL A 1 187 ? 5.106 10.998 2.551 1.00 94.62 187 VAL A CA 1
ATOM 1395 C C . VAL A 1 187 ? 6.229 12.012 2.479 1.00 94.62 187 VAL A C 1
ATOM 1397 O O . VAL A 1 187 ? 6.064 13.142 2.926 1.00 94.62 187 VAL A O 1
ATOM 1400 N N . ALA A 1 188 ? 7.364 11.608 1.930 1.00 94.44 188 ALA A N 1
ATOM 1401 C CA . ALA A 1 188 ? 8.514 12.484 1.772 1.00 94.44 188 ALA A CA 1
ATOM 1402 C C . ALA A 1 188 ? 9.317 12.095 0.532 1.00 94.44 188 ALA A C 1
ATOM 1404 O O . ALA A 1 188 ? 9.165 10.992 -0.013 1.00 94.44 188 ALA A O 1
ATOM 1405 N N . THR A 1 189 ? 10.188 12.999 0.094 1.00 95.50 189 THR A N 1
ATOM 1406 C CA . THR A 1 189 ? 11.280 12.609 -0.800 1.00 95.50 189 THR A CA 1
ATOM 1407 C C . THR A 1 189 ? 12.244 11.676 -0.066 1.00 95.50 189 THR A C 1
ATOM 1409 O O . THR A 1 189 ? 12.318 11.650 1.168 1.00 95.50 189 THR A O 1
ATOM 1412 N N . TRP A 1 190 ? 12.982 10.873 -0.824 1.00 95.81 190 TRP A N 1
ATOM 1413 C CA . TRP A 1 190 ? 13.934 9.922 -0.277 1.00 95.81 190 TRP A CA 1
ATOM 1414 C C . TRP A 1 190 ? 15.044 10.638 0.488 1.00 95.81 190 TRP A C 1
ATOM 1416 O O . TRP A 1 190 ? 15.423 10.182 1.564 1.00 95.81 190 TRP A O 1
ATOM 1426 N N . GLU A 1 191 ? 15.510 11.782 -0.014 1.00 95.62 191 GLU A N 1
ATOM 1427 C CA . GLU A 1 191 ? 16.480 12.635 0.674 1.00 95.62 191 GLU A CA 1
ATOM 1428 C C . GLU A 1 191 ? 15.979 13.111 2.044 1.00 95.62 191 GLU A C 1
ATOM 1430 O O . GLU A 1 191 ? 16.671 12.931 3.049 1.00 95.62 191 GLU A O 1
ATOM 1435 N N . GLU A 1 192 ? 14.772 13.672 2.116 1.00 95.62 192 GLU A N 1
ATOM 1436 C CA . GLU A 1 192 ? 14.190 14.154 3.375 1.00 95.62 192 GLU A CA 1
ATOM 1437 C C . GLU A 1 192 ? 14.000 13.010 4.381 1.00 95.62 192 GLU A C 1
ATOM 1439 O O . GLU A 1 192 ? 14.355 13.128 5.562 1.00 95.62 192 GLU A O 1
ATOM 1444 N N . TRP A 1 193 ? 13.483 11.871 3.908 1.00 96.62 193 TRP A N 1
ATOM 1445 C CA . TRP A 1 193 ? 13.251 10.704 4.751 1.00 96.62 193 TRP A CA 1
ATOM 1446 C C . TRP A 1 193 ? 14.559 10.133 5.301 1.00 96.62 193 TRP A C 1
ATOM 1448 O O . TRP A 1 193 ? 14.701 9.990 6.514 1.00 96.62 193 TRP A O 1
ATOM 1458 N N . ARG A 1 194 ? 15.554 9.869 4.443 1.00 95.94 194 ARG A N 1
ATOM 1459 C CA . ARG A 1 194 ? 16.840 9.286 4.868 1.00 95.94 194 ARG A CA 1
ATOM 1460 C C . ARG A 1 194 ? 17.675 10.242 5.722 1.00 95.94 194 ARG A C 1
ATOM 1462 O O . ARG A 1 194 ? 18.499 9.790 6.511 1.00 95.94 194 ARG A O 1
ATOM 1469 N N . THR A 1 195 ? 17.454 11.552 5.598 1.00 96.19 195 THR A N 1
ATOM 1470 C CA . THR A 1 195 ? 18.093 12.561 6.461 1.00 96.19 195 THR A CA 1
ATOM 1471 C C . THR A 1 195 ? 17.560 12.498 7.891 1.00 96.19 195 THR A C 1
ATOM 1473 O O . THR A 1 195 ? 18.336 12.602 8.840 1.00 96.19 195 THR A O 1
ATOM 1476 N N . SER A 1 196 ? 16.250 12.301 8.056 1.00 94.81 196 SER A N 1
ATOM 1477 C CA . SER A 1 196 ? 15.606 12.177 9.372 1.00 94.81 196 SER A CA 1
ATOM 1478 C C . SER A 1 196 ? 15.678 10.757 9.954 1.00 94.81 196 SER A C 1
ATOM 1480 O O . SER A 1 196 ? 15.663 10.6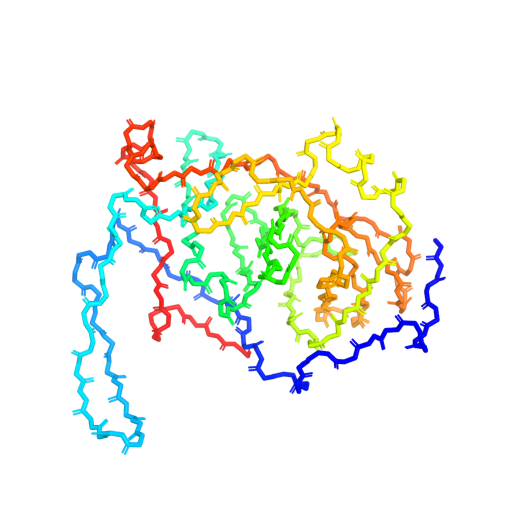01 11.172 1.00 94.81 196 SER A O 1
ATOM 1482 N N . HIS A 1 197 ? 15.833 9.736 9.104 1.00 96.75 197 HIS A N 1
ATOM 1483 C CA . HIS A 1 197 ? 15.837 8.317 9.468 1.00 96.75 197 HIS A CA 1
ATOM 1484 C C . HIS A 1 197 ? 17.025 7.585 8.829 1.00 96.75 197 HIS A C 1
ATOM 1486 O O . HIS A 1 197 ? 16.868 6.750 7.939 1.00 96.75 197 HIS A O 1
ATOM 1492 N N . SER A 1 198 ? 18.241 7.885 9.286 1.00 93.44 198 SER A N 1
ATOM 1493 C CA . SER A 1 198 ? 19.484 7.369 8.685 1.00 93.44 198 SER A CA 1
ATOM 1494 C C . SER A 1 198 ? 19.665 5.848 8.769 1.00 93.44 198 SER A C 1
ATOM 1496 O O . SER A 1 198 ? 20.473 5.289 8.031 1.00 93.44 198 SER A O 1
ATOM 1498 N N . THR A 1 199 ? 18.918 5.174 9.647 1.00 94.31 199 THR A N 1
ATOM 1499 C CA . THR A 1 199 ? 18.902 3.712 9.806 1.00 94.31 199 THR A CA 1
ATOM 1500 C C . THR A 1 199 ? 17.654 3.062 9.202 1.00 94.31 199 THR A C 1
ATOM 1502 O O . THR A 1 199 ? 17.349 1.919 9.534 1.00 94.31 199 THR A O 1
ATOM 1505 N N . THR A 1 200 ? 16.893 3.786 8.372 1.00 97.44 200 THR A N 1
ATOM 1506 C CA . THR A 1 200 ? 15.685 3.247 7.738 1.00 97.44 200 THR A CA 1
ATOM 1507 C C . THR A 1 200 ? 16.016 2.094 6.796 1.00 97.44 200 THR A C 1
ATOM 1509 O O . THR A 1 200 ? 16.966 2.154 6.021 1.00 97.44 200 THR A O 1
ATOM 1512 N N . ASP A 1 201 ? 15.149 1.090 6.799 1.00 97.38 201 ASP A N 1
ATOM 1513 C CA . ASP A 1 201 ? 15.127 0.052 5.774 1.00 97.38 201 ASP A CA 1
ATOM 1514 C C . ASP A 1 201 ? 14.221 0.495 4.617 1.00 97.38 201 ASP A C 1
ATOM 1516 O O . ASP A 1 201 ? 13.130 1.013 4.854 1.00 97.38 201 ASP A O 1
ATOM 1520 N N . VAL A 1 202 ? 14.620 0.286 3.365 1.00 98.12 202 VAL A N 1
ATOM 1521 C CA . VAL A 1 202 ? 13.807 0.574 2.178 1.00 98.12 202 VAL A CA 1
ATOM 1522 C C . VAL A 1 202 ? 13.406 -0.705 1.453 1.00 98.12 202 VAL A C 1
ATOM 1524 O O . VAL A 1 202 ? 14.218 -1.609 1.255 1.00 98.12 202 VAL A O 1
ATOM 1527 N N . LEU A 1 203 ? 12.133 -0.786 1.061 1.00 98.56 203 LEU A N 1
ATOM 1528 C CA . LEU A 1 203 ? 11.591 -1.902 0.289 1.00 98.56 203 LEU A CA 1
ATOM 1529 C C . LEU A 1 203 ? 12.352 -2.039 -1.035 1.00 98.56 203 LEU A C 1
ATOM 1531 O O . LEU A 1 203 ? 12.468 -1.064 -1.784 1.00 98.56 203 LEU A O 1
ATOM 1535 N N . VAL A 1 204 ? 12.827 -3.246 -1.344 1.00 97.25 204 VAL A N 1
ATOM 1536 C CA . VAL A 1 204 ? 13.476 -3.546 -2.630 1.00 97.25 204 VAL A CA 1
ATOM 1537 C C . VAL A 1 204 ? 12.468 -4.113 -3.635 1.00 97.25 204 VAL A C 1
ATOM 1539 O O . V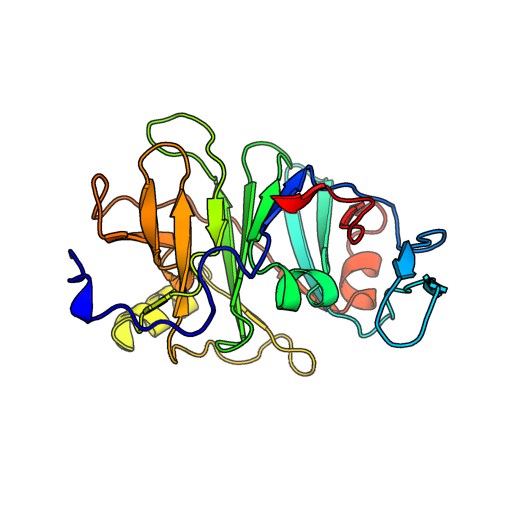AL A 1 204 ? 11.526 -4.805 -3.243 1.00 97.25 204 VAL A O 1
ATOM 1542 N N . PRO A 1 205 ? 12.612 -3.824 -4.939 1.00 95.75 205 PRO A N 1
ATOM 1543 C CA . PRO A 1 205 ? 11.655 -4.283 -5.939 1.00 95.75 205 PRO A CA 1
ATOM 1544 C C . PRO A 1 205 ? 11.728 -5.806 -6.157 1.00 95.75 205 PRO A C 1
ATOM 1546 O O . PRO A 1 205 ? 12.772 -6.424 -5.916 1.00 95.7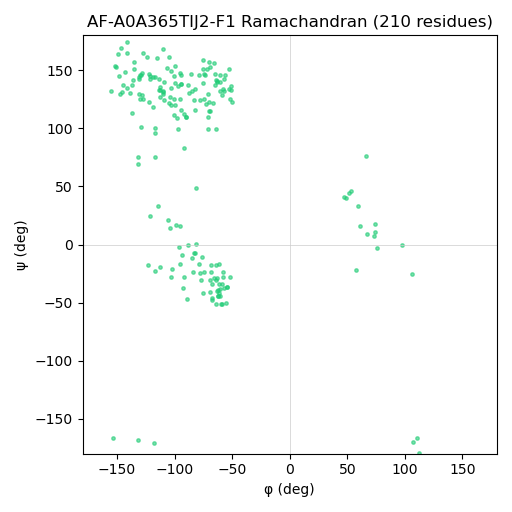5 205 PRO A O 1
ATOM 1549 N N . PRO A 1 206 ? 10.649 -6.429 -6.662 1.00 95.25 206 PRO A N 1
ATOM 1550 C CA . PRO A 1 206 ? 10.713 -7.785 -7.202 1.00 95.25 206 PRO A CA 1
ATOM 1551 C C . PRO A 1 206 ? 11.826 -7.945 -8.261 1.00 95.25 206 PRO A C 1
ATOM 1553 O O . PRO A 1 206 ? 12.173 -6.971 -8.933 1.00 95.25 206 PRO A O 1
ATOM 1556 N N . PRO A 1 207 ? 12.403 -9.152 -8.417 1.00 93.69 207 PRO A N 1
ATOM 1557 C CA . PRO A 1 207 ? 12.036 -10.397 -7.737 1.00 93.69 207 PRO A CA 1
ATOM 1558 C C . PRO A 1 207 ? 12.614 -10.548 -6.320 1.00 93.69 207 PRO A C 1
ATOM 1560 O O . PRO A 1 207 ? 12.354 -11.562 -5.683 1.00 93.69 207 PRO A O 1
ATOM 1563 N N . HIS A 1 208 ? 13.376 -9.575 -5.803 1.00 95.38 208 HIS A N 1
ATOM 1564 C CA . HIS A 1 208 ? 13.900 -9.654 -4.432 1.00 95.38 208 HIS A CA 1
ATOM 1565 C C . HIS A 1 208 ? 12.775 -9.658 -3.395 1.00 95.38 208 HIS A C 1
ATOM 1567 O O . HIS A 1 208 ? 12.847 -10.396 -2.420 1.00 95.38 208 HIS A O 1
ATOM 1573 N N . SER A 1 209 ? 11.736 -8.849 -3.625 1.00 97.38 209 SER A N 1
ATOM 1574 C CA . SER A 1 209 ? 10.462 -8.969 -2.915 1.00 97.38 209 SER A CA 1
ATOM 1575 C C . SER A 1 209 ? 9.547 -9.962 -3.630 1.00 97.38 209 SER A C 1
ATOM 1577 O O . SER A 1 209 ? 9.319 -9.847 -4.838 1.00 97.38 209 SER A O 1
ATOM 1579 N N . GLY A 1 210 ? 8.983 -10.904 -2.878 1.00 96.75 210 GLY A N 1
ATOM 1580 C CA . GLY A 1 210 ? 8.029 -11.885 -3.380 1.00 96.75 210 GLY A CA 1
ATOM 1581 C C . GLY A 1 210 ? 6.645 -11.283 -3.617 1.00 96.75 210 GLY A C 1
ATOM 1582 O O . GLY A 1 210 ? 6.134 -10.492 -2.814 1.00 96.75 210 GLY A O 1
ATOM 1583 N N . THR A 1 211 ? 6.026 -11.693 -4.721 1.00 95.50 211 THR A N 1
ATOM 1584 C CA . THR A 1 211 ? 4.687 -11.256 -5.134 1.00 95.50 211 THR A CA 1
ATOM 1585 C C . THR A 1 211 ? 3.751 -12.445 -5.334 1.00 95.50 211 THR A C 1
ATOM 1587 O O . THR A 1 211 ? 4.211 -13.584 -5.455 1.00 95.50 211 THR A O 1
ATOM 1590 N N . LEU A 1 212 ? 2.444 -12.174 -5.330 1.00 82.62 212 LEU A N 1
ATOM 1591 C CA . LEU A 1 212 ? 1.365 -13.154 -5.484 1.00 82.62 212 LEU A CA 1
ATOM 1592 C C . LEU A 1 212 ? 0.376 -12.731 -6.569 1.00 82.62 212 LEU A C 1
ATOM 1594 O O . LEU A 1 212 ? 0.078 -11.514 -6.640 1.00 82.62 212 LEU A O 1
#

Radius of gyration: 16.69 Å; Cα contacts (8 Å, |Δi|>4): 504; chains: 1; bounding box: 47×32×44 Å

Sequence (212 aa):
MPVPGAELERGALRDAIPAITDPAFGADWSGVAVEVNDEFGEYTATPRLADGDRVVGVERDGRARAYPLRILVWHEVVNDSFDGPLLVTYCPICRSGVVAERVVDGEPTAFGVTGLLWQPPGVRAAARNQSGDAFGASSDDPDAPLRNSGNLVVRDKATGSYWSQLLARVICGPRTGDELAIRASTVATWEEWRTSHSTTDVLVPPPHSGTL

Mean predicted aligned error: 3.95 Å

Nearest PDB structures (foldseek):
  8c5v-assembly1_A  TM=2.004E-01  e=4.334E-01  Escherichia coli
  2qc5-assembly1_A  TM=2.760E-01  e=3.239E+00  Staphylococcus cohnii
  7y96-assembly1_A-3  TM=1.756E-01  e=4.573E+00  Aequorea victoria
  9c7v-assembly1_1  TM=2.267E-01  e=5.130E+00  Homo sapiens

Secondary structure (DSSP, 8-state):
-PPPGGG-EE-S-TT-SPPEEE--EESSSTT--EEEEETTEEEEE-----TT-EEEEEEETTEEEEEEHHHHHHH-EEEE-TTS-EEEEEETTTTEEEEEE-EETTEE--EEEEEEEE---HHHHHHHHHTTSSEE--SS-TTPPPP-SSEEEEEETTT--EEETTTTEEEESTTTT-B--B---EEEEHHHHHHH-TT-EEEPPTTSSEE-